Protein AF-A0A1G4AFN6-F1 (afdb_monomer)

Radius of gyration: 16.67 Å; Cα contacts (8 Å, |Δi|>4): 277; chains: 1; bounding box: 40×35×46 Å

Secondary structure (DSSP, 8-state):
-HHHHHHHHHHHSSPPPTT-S-GGGGEEEEEE-GGGHHHHHHIIIIIIHHHHHHTT--EEEEE-TTHHHHH--HHHHHHHHHHHHH-HHHHHHHHHHHHHHHHHHHHHHHHHTSTTSEEEEE-GGGGTTT--HHHHHHHTTT-SSEEEEEEEEEEETTEEEETTEE--S---SEEEE--

Solvent-accessible surface area (backbone atoms only — not comparable to full-atom values): 9771 Å² total; per-residue (Å²): 77,70,69,29,54,53,53,48,49,70,64,59,71,56,68,55,52,98,88,62,80,62,70,36,73,40,26,33,36,42,34,28,53,54,92,41,50,64,64,48,52,51,44,43,63,75,49,49,47,57,57,39,54,78,68,67,46,60,65,44,80,43,74,32,74,58,40,67,72,74,72,55,48,72,69,57,52,53,56,41,53,58,35,41,79,76,36,57,70,56,24,54,52,51,51,20,54,52,52,38,51,50,52,43,53,50,50,56,54,58,27,68,79,30,68,29,21,31,36,40,35,35,54,53,70,61,44,62,89,51,52,53,63,51,60,44,56,64,74,47,60,84,51,60,26,32,40,34,37,51,34,41,19,50,77,59,94,78,28,39,19,48,74,84,39,80,40,55,68,79,70,61,39,49,77,37,57,46,110

Nearest PDB structures (foldseek):
  4tld-assembly1_F  TM=4.441E-01  e=4.519E-02  Synechococcus elongatus PCC 7942 = FACHB-805
  7jk6-assembly1_C  TM=4.040E-01  e=9.307E-01  Drosophila melanogaster
  5mqt-assembly2_C  TM=4.354E-01  e=1.575E+00  Homo sapiens
  1m7g-assembly2_D  TM=3.310E-01  e=1.381E+00  Penicillium chrysogenum

Mean predicted aligned error: 5.28 Å

Foldseek 3Di:
DVQLLVVVCVLQLFFADLPDDDLLSLEAEEEEALVCQVVVVCCVPVPNVVVCVVSVAFEAEDECQCVCVVQQDPVNVVVLVVVCVVPVVVSLLSQLVSSLVSVLVVVLVRLVVGARGEYEYGPVVNCPPSYQVQVSQVSCSNRRHRYYYYANFDADPQFTAGVNHGSDRDRSYHYGYDD

Sequence (179 aa):
METMFRALHGLIKDPLRPNGGVKTDNSILLIYPPDKELDFREYLLDTFVPAIEAQRIAFRLLDLTGFLFAEMNDATVASLQEDEFDDFRWMQQGLSKRAEAALHARLEEVAREVPGGNVIVYATVALFPLVRYGEVLRGLRDVEARIILAFPGEERGGKLHFMNQPDGGNYLAVKLFSR

pLDDT: mean 87.88, std 10.47, range [46.84, 98.19]

Structure (mmCIF, N/CA/C/O backbone):
data_AF-A0A1G4AFN6-F1
#
_entry.id   AF-A0A1G4AFN6-F1
#
loop_
_atom_site.group_PDB
_atom_site.id
_atom_site.type_symbol
_atom_site.label_atom_id
_atom_site.label_alt_id
_atom_site.label_comp_id
_atom_site.label_asym_id
_atom_site.label_entity_id
_atom_site.label_seq_id
_atom_site.pdbx_PDB_ins_code
_atom_site.Cartn_x
_atom_site.Cartn_y
_atom_site.Cartn_z
_atom_site.occupancy
_atom_site.B_iso_or_equiv
_atom_site.auth_seq_id
_atom_site.auth_comp_id
_atom_site.auth_asym_id
_atom_site.auth_atom_id
_atom_site.pdbx_PDB_model_num
ATOM 1 N N . MET A 1 1 ? -0.189 -9.465 15.064 1.00 85.62 1 MET A N 1
ATOM 2 C CA . MET A 1 1 ? -1.237 -9.143 14.060 1.00 85.62 1 MET A CA 1
ATOM 3 C C . MET A 1 1 ? -2.461 -8.439 14.646 1.00 85.62 1 MET A C 1
ATOM 5 O O . MET A 1 1 ? -2.669 -7.274 14.328 1.00 85.62 1 MET A O 1
ATOM 9 N N . GLU A 1 2 ? -3.230 -9.062 15.545 1.00 87.19 2 GLU A N 1
ATOM 10 C CA . GLU A 1 2 ? -4.454 -8.468 16.128 1.00 87.19 2 GLU A CA 1
ATOM 11 C C . GLU A 1 2 ? -4.241 -7.067 16.744 1.00 87.19 2 GLU A C 1
ATOM 13 O O . GLU A 1 2 ? -5.014 -6.142 16.498 1.00 87.19 2 GLU A O 1
ATOM 18 N N . THR A 1 3 ? -3.151 -6.869 17.491 1.00 90.75 3 THR A N 1
ATOM 19 C CA . THR A 1 3 ? -2.811 -5.582 18.127 1.00 90.75 3 THR A CA 1
ATOM 20 C C . THR A 1 3 ? -2.658 -4.440 17.118 1.00 90.75 3 THR A C 1
ATOM 22 O O . THR A 1 3 ? -3.080 -3.317 17.387 1.00 90.75 3 THR A O 1
ATOM 25 N N . MET A 1 4 ? -2.079 -4.727 15.948 1.00 93.94 4 MET A N 1
ATOM 26 C CA . MET A 1 4 ? -1.876 -3.752 14.874 1.00 93.94 4 MET A CA 1
ATOM 27 C C . MET A 1 4 ? -3.217 -3.317 14.280 1.00 93.94 4 MET A C 1
ATOM 29 O O . MET A 1 4 ? -3.482 -2.123 14.174 1.00 93.94 4 MET A O 1
ATOM 33 N N . PHE A 1 5 ? -4.095 -4.274 13.970 1.00 94.31 5 PHE A N 1
ATOM 34 C CA . PHE A 1 5 ? -5.431 -3.983 13.450 1.00 94.31 5 PHE A CA 1
ATOM 35 C C . PHE A 1 5 ? -6.337 -3.307 14.481 1.00 94.31 5 PHE A C 1
ATOM 37 O O . PHE A 1 5 ? -7.135 -2.446 14.122 1.00 94.31 5 PHE A O 1
ATOM 44 N N . ARG A 1 6 ? -6.175 -3.614 15.772 1.00 94.25 6 ARG A N 1
ATOM 45 C CA . ARG A 1 6 ? -6.862 -2.893 16.851 1.00 94.25 6 ARG A CA 1
ATOM 46 C C . ARG A 1 6 ? -6.421 -1.429 16.924 1.00 94.25 6 ARG A C 1
ATOM 48 O O . ARG A 1 6 ? -7.260 -0.547 17.085 1.00 94.25 6 ARG A O 1
ATOM 55 N N . ALA A 1 7 ? -5.121 -1.163 16.782 1.00 93.50 7 ALA A N 1
ATOM 56 C CA . ALA A 1 7 ? -4.604 0.203 16.716 1.00 93.50 7 ALA A CA 1
ATOM 57 C C . ALA A 1 7 ? -5.110 0.933 15.462 1.00 93.50 7 ALA A C 1
ATOM 59 O O . ALA A 1 7 ? -5.565 2.071 15.563 1.00 93.50 7 ALA A O 1
ATOM 60 N N . LEU A 1 8 ? -5.101 0.257 14.308 1.00 94.56 8 LEU A N 1
ATOM 61 C CA . LEU A 1 8 ? -5.634 0.794 13.059 1.00 94.56 8 LEU A CA 1
ATOM 62 C C . LEU A 1 8 ? -7.112 1.166 13.197 1.00 94.56 8 LEU A C 1
ATOM 64 O O . LEU A 1 8 ? -7.482 2.287 12.868 1.00 94.56 8 LEU A O 1
ATOM 68 N N . HIS A 1 9 ? -7.934 0.263 13.740 1.00 94.19 9 HIS A N 1
ATOM 69 C CA . HIS A 1 9 ? -9.355 0.501 14.003 1.00 94.19 9 HIS A CA 1
ATOM 70 C C . HIS A 1 9 ? -9.579 1.796 14.792 1.00 94.19 9 HIS A C 1
ATOM 72 O O . HIS A 1 9 ? -10.371 2.648 14.389 1.00 94.19 9 HIS A O 1
ATOM 78 N N . GLY A 1 10 ? -8.802 1.990 15.862 1.00 91.38 10 GLY A N 1
ATOM 79 C CA . GLY A 1 10 ? -8.862 3.193 16.689 1.00 91.38 10 GLY A CA 1
ATOM 80 C C . GLY A 1 10 ? -8.543 4.493 15.942 1.00 91.38 10 GLY A C 1
ATOM 81 O O . GLY A 1 10 ? -9.090 5.531 16.311 1.00 91.38 10 GLY A O 1
ATOM 82 N N . LEU A 1 11 ? -7.699 4.440 14.904 1.00 90.19 11 LEU A N 1
ATOM 83 C CA . LEU A 1 11 ? -7.318 5.595 14.080 1.00 90.19 11 LEU A CA 1
ATOM 84 C C . LEU A 1 11 ? -8.330 5.904 12.971 1.00 90.19 11 LEU A C 1
ATOM 86 O O . LEU A 1 11 ? -8.491 7.067 12.604 1.00 90.19 11 LEU A O 1
ATOM 90 N N . ILE A 1 12 ? -8.993 4.881 12.425 1.00 91.88 12 ILE A N 1
ATOM 91 C CA . ILE A 1 12 ? -9.851 5.029 11.238 1.00 91.88 12 ILE A CA 1
ATOM 92 C C . ILE A 1 12 ? -11.336 5.185 11.560 1.00 91.88 12 ILE A C 1
ATOM 94 O O . ILE A 1 12 ? -12.115 5.500 10.662 1.00 91.88 12 ILE A O 1
ATOM 98 N N . LYS A 1 13 ? -11.730 4.964 12.821 1.00 88.19 13 LYS A N 1
ATOM 99 C CA . LYS A 1 13 ? -13.114 5.136 13.287 1.00 88.19 13 LYS A CA 1
ATOM 100 C C . LYS A 1 13 ? -13.641 6.555 13.047 1.00 88.19 13 LYS A C 1
ATOM 102 O O . LYS A 1 13 ? -14.827 6.730 12.793 1.00 88.19 13 LYS A O 1
ATOM 107 N N . ASP A 1 14 ? -12.752 7.545 13.131 1.00 84.31 14 ASP A N 1
ATOM 108 C CA . ASP A 1 14 ? -13.076 8.948 12.933 1.00 84.31 14 ASP A CA 1
ATOM 109 C C . ASP A 1 14 ? -12.657 9.369 11.512 1.00 84.31 14 ASP A C 1
ATOM 111 O O . ASP A 1 14 ? -11.524 9.082 11.083 1.00 84.31 14 ASP A O 1
ATOM 115 N N . PRO A 1 15 ? -13.543 10.056 10.767 1.00 80.69 15 PRO A N 1
ATOM 116 C CA . PRO A 1 15 ? -13.234 10.518 9.423 1.00 80.69 15 PRO A CA 1
ATOM 117 C C . PRO A 1 15 ? -12.088 11.530 9.442 1.00 80.69 15 PRO A C 1
ATOM 119 O O . PRO A 1 15 ? -11.886 12.274 10.411 1.00 80.69 15 PRO A O 1
ATOM 122 N N . LEU A 1 16 ? -11.336 11.563 8.346 1.00 80.75 16 LEU A N 1
ATOM 123 C CA . LEU A 1 16 ? -10.267 12.527 8.154 1.00 80.75 16 LEU A CA 1
ATOM 124 C C . LEU A 1 16 ? -10.861 13.942 8.120 1.00 80.75 16 LEU A C 1
ATOM 126 O O . LEU A 1 16 ? -11.823 14.210 7.402 1.00 80.75 16 LEU A O 1
ATOM 130 N N . ARG A 1 17 ? -10.308 14.860 8.919 1.00 69.81 17 ARG A N 1
ATOM 131 C CA . ARG A 1 17 ? -10.775 16.251 8.951 1.00 69.81 17 ARG A CA 1
ATOM 132 C C . ARG A 1 17 ? -10.122 17.019 7.795 1.00 69.81 17 ARG A C 1
ATOM 134 O O . ARG A 1 17 ? -8.898 17.112 7.803 1.00 69.81 17 ARG A O 1
ATOM 141 N N . PRO A 1 18 ? -10.886 17.658 6.885 1.00 58.72 18 PRO A N 1
ATOM 142 C CA . PRO A 1 18 ? -10.337 18.313 5.688 1.00 58.72 18 PRO A CA 1
ATOM 143 C C . PRO A 1 18 ? -9.305 19.422 5.963 1.00 58.72 18 PRO A C 1
ATOM 145 O O . PRO A 1 18 ? -8.565 19.802 5.071 1.00 58.72 18 PRO A O 1
ATOM 148 N N . ASN A 1 19 ? -9.236 19.942 7.196 1.00 57.06 19 ASN A N 1
ATOM 149 C CA . ASN A 1 19 ? -8.327 21.021 7.607 1.00 57.06 19 ASN A CA 1
ATOM 150 C C . ASN A 1 19 ? -7.717 20.798 9.007 1.00 57.06 19 ASN A C 1
ATOM 152 O O . ASN A 1 19 ? -7.327 21.754 9.677 1.00 57.06 19 ASN A O 1
ATOM 156 N N . GLY A 1 20 ? -7.707 19.558 9.508 1.00 46.84 20 GLY A N 1
ATOM 157 C CA . GLY A 1 20 ? -7.263 19.258 10.871 1.00 46.84 20 GLY A CA 1
ATOM 158 C C . GLY A 1 20 ? -6.160 18.209 10.904 1.00 46.84 20 GLY A C 1
ATOM 159 O O . GLY A 1 20 ? -6.437 17.053 10.615 1.00 46.84 20 GLY A O 1
ATOM 160 N N . GLY A 1 21 ? -4.954 18.601 11.324 1.00 53.28 21 GLY A N 1
ATOM 161 C CA . GLY A 1 21 ? -3.833 17.687 11.584 1.00 53.28 21 GLY A CA 1
ATOM 162 C C . GLY A 1 21 ? -2.523 18.104 10.913 1.00 53.28 21 GLY A C 1
ATOM 163 O O . GLY A 1 21 ? -2.482 19.038 10.110 1.00 53.28 21 GLY A O 1
ATOM 164 N N . VAL A 1 22 ? -1.436 17.412 11.255 1.00 53.47 22 VAL A N 1
ATOM 165 C CA . VAL A 1 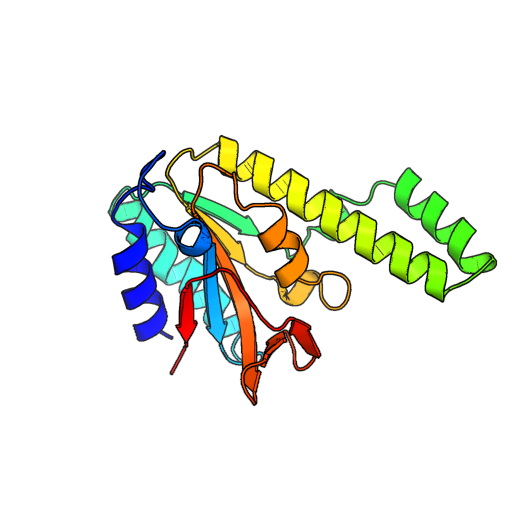22 ? -0.172 17.503 10.509 1.00 53.47 22 VAL A CA 1
ATOM 166 C C . VAL A 1 22 ? -0.330 16.604 9.278 1.00 53.47 22 VAL A C 1
ATOM 168 O O . VAL A 1 22 ? -0.835 15.497 9.403 1.00 53.47 22 VAL A O 1
ATOM 171 N N . LYS A 1 23 ? 0.104 17.028 8.078 1.00 54.59 23 LYS A N 1
ATOM 172 C CA . LYS A 1 23 ? -0.063 16.253 6.818 1.00 54.59 23 LYS A CA 1
ATOM 173 C C . LYS A 1 23 ? 0.461 14.797 6.871 1.00 54.59 23 LYS A C 1
ATOM 175 O O . LYS A 1 23 ? 0.127 13.997 6.007 1.00 54.59 23 LYS A O 1
ATOM 180 N N . THR A 1 24 ? 1.272 14.449 7.872 1.00 54.59 24 THR A N 1
ATOM 181 C CA . THR A 1 24 ? 1.723 13.084 8.204 1.00 54.59 24 THR A CA 1
ATOM 182 C C . THR A 1 24 ? 0.605 12.135 8.643 1.00 54.59 24 THR A C 1
ATOM 184 O O . THR A 1 24 ? 0.789 10.922 8.600 1.00 54.59 24 THR A O 1
ATOM 187 N N . ASP A 1 25 ? -0.542 12.663 9.067 1.00 59.72 25 ASP A N 1
ATOM 188 C CA . ASP A 1 25 ? -1.634 11.880 9.660 1.00 59.72 25 ASP A CA 1
ATOM 189 C C . ASP A 1 25 ? -2.538 11.230 8.590 1.00 59.72 25 ASP A C 1
ATOM 191 O O . ASP A 1 25 ? -3.376 10.375 8.896 1.00 59.72 25 ASP A O 1
ATOM 195 N N . ASN A 1 26 ? -2.340 11.603 7.320 1.00 79.25 26 ASN A N 1
ATOM 196 C CA . ASN A 1 26 ? -3.114 11.111 6.179 1.00 79.25 26 ASN A CA 1
ATOM 197 C C . ASN A 1 26 ? -2.587 9.773 5.644 1.00 79.25 26 ASN A C 1
ATOM 199 O O . ASN A 1 26 ? -3.210 9.179 4.771 1.00 79.25 26 ASN A O 1
ATOM 203 N N . SER A 1 27 ? -1.445 9.284 6.131 1.00 87.38 27 SER A N 1
ATOM 204 C CA . SER A 1 27 ? -0.877 7.999 5.718 1.00 87.38 27 SER A CA 1
ATOM 205 C C . SER A 1 27 ? -0.578 7.112 6.923 1.00 87.38 27 SER A C 1
ATOM 207 O O . SER A 1 27 ? -0.058 7.567 7.942 1.00 87.38 27 SER A O 1
ATOM 209 N N . ILE A 1 28 ? -0.882 5.823 6.808 1.00 90.88 28 ILE A N 1
ATOM 210 C CA . ILE A 1 28 ? -0.581 4.798 7.809 1.00 90.88 28 ILE A CA 1
ATOM 211 C C . ILE A 1 28 ? 0.183 3.670 7.120 1.00 90.88 28 ILE A C 1
ATOM 213 O O . ILE A 1 28 ? -0.272 3.144 6.109 1.00 90.88 28 ILE A O 1
ATOM 217 N N . LEU A 1 29 ? 1.321 3.273 7.686 1.00 92.38 29 LEU A N 1
ATOM 218 C CA . LEU A 1 29 ? 2.045 2.068 7.287 1.00 92.38 29 LEU A CA 1
ATOM 219 C C . LEU A 1 29 ? 1.767 0.943 8.279 1.00 92.38 29 LEU A C 1
ATOM 221 O O . LEU A 1 29 ? 2.041 1.077 9.474 1.00 92.38 29 LEU A O 1
ATOM 225 N N . LEU A 1 30 ? 1.276 -0.179 7.767 1.00 94.62 30 LEU A N 1
ATOM 226 C CA . LEU A 1 30 ? 1.101 -1.419 8.514 1.00 94.62 30 LEU A CA 1
ATOM 227 C C . LEU A 1 30 ? 2.334 -2.288 8.296 1.00 94.62 30 LEU A C 1
ATOM 229 O O . LEU A 1 30 ? 2.440 -2.966 7.281 1.00 94.62 30 LEU A O 1
ATOM 233 N N . ILE A 1 31 ? 3.280 -2.227 9.226 1.00 94.12 31 ILE A N 1
ATOM 234 C CA . ILE A 1 31 ? 4.571 -2.902 9.124 1.00 94.12 31 ILE A CA 1
ATOM 235 C C . ILE A 1 31 ? 4.477 -4.282 9.772 1.00 94.12 31 ILE A C 1
ATOM 237 O O . ILE A 1 31 ? 4.165 -4.415 10.962 1.00 94.12 31 ILE A O 1
ATOM 241 N N . TYR A 1 32 ? 4.789 -5.313 9.000 1.00 95.25 32 TYR A N 1
ATOM 242 C CA . TYR A 1 32 ? 4.802 -6.701 9.457 1.00 95.25 32 TYR A CA 1
ATOM 243 C C . TYR A 1 32 ? 5.897 -7.500 8.738 1.00 95.25 32 TYR A C 1
ATOM 245 O O . TYR A 1 32 ? 6.275 -7.136 7.630 1.00 95.25 32 TYR A O 1
ATOM 253 N N . PRO A 1 33 ? 6.413 -8.590 9.331 1.00 94.44 33 PRO A N 1
ATOM 254 C CA . PRO A 1 33 ? 7.434 -9.417 8.689 1.00 94.44 33 PRO A CA 1
ATOM 255 C C . PRO A 1 33 ? 6.998 -9.947 7.306 1.00 94.44 33 PRO A C 1
ATOM 257 O O . PRO A 1 33 ? 5.852 -10.375 7.171 1.00 94.44 33 PRO A O 1
ATOM 260 N N . PRO A 1 34 ? 7.870 -9.964 6.275 1.00 94.12 34 PRO A N 1
ATOM 261 C CA . PRO A 1 34 ? 7.506 -10.439 4.933 1.00 94.12 34 PRO A CA 1
ATOM 262 C C . PRO A 1 34 ? 6.929 -11.860 4.867 1.00 94.12 34 PRO A C 1
ATOM 264 O O . PRO A 1 34 ? 6.054 -12.137 4.051 1.00 94.12 34 PRO A O 1
ATOM 267 N N . ASP A 1 35 ? 7.380 -12.763 5.740 1.00 94.06 35 ASP A N 1
ATOM 268 C CA . ASP A 1 35 ? 6.871 -14.136 5.857 1.00 94.06 35 ASP A CA 1
ATOM 269 C C . ASP A 1 35 ? 5.422 -14.206 6.373 1.00 94.06 35 ASP A C 1
ATOM 271 O O . ASP A 1 35 ? 4.790 -15.257 6.297 1.00 94.06 35 ASP A O 1
ATOM 275 N N . LYS A 1 36 ? 4.878 -13.082 6.854 1.00 95.38 36 LYS A N 1
ATOM 276 C CA . LYS A 1 36 ? 3.498 -12.928 7.326 1.00 95.38 36 LYS A CA 1
ATOM 277 C C . LYS A 1 36 ? 2.549 -12.309 6.305 1.00 95.38 36 LYS A C 1
ATOM 279 O O . LYS A 1 36 ? 1.415 -12.021 6.663 1.00 95.38 36 LYS A O 1
ATOM 284 N N . GLU A 1 37 ? 2.961 -12.131 5.049 1.00 95.38 37 GLU A N 1
ATOM 285 C CA . GLU A 1 37 ? 2.107 -11.552 3.997 1.00 95.38 37 GLU A CA 1
ATOM 286 C C . GLU A 1 37 ? 0.771 -12.285 3.826 1.00 95.38 37 GLU A C 1
ATOM 288 O O . GLU A 1 37 ? -0.274 -11.640 3.755 1.00 95.38 37 GLU A O 1
ATOM 293 N N . LEU A 1 38 ? 0.781 -13.620 3.789 1.00 95.31 38 LEU A N 1
ATOM 294 C CA . LEU A 1 38 ? -0.451 -14.401 3.630 1.00 95.31 38 LEU A CA 1
ATOM 295 C C . LEU A 1 38 ? -1.357 -14.261 4.859 1.00 95.31 38 LEU A C 1
ATOM 297 O O . LEU A 1 38 ? -2.495 -13.820 4.711 1.00 95.31 38 LEU A O 1
ATOM 301 N N . ASP A 1 39 ? -0.816 -14.499 6.060 1.00 96.31 39 ASP A N 1
ATOM 302 C CA . ASP A 1 39 ? -1.519 -14.295 7.337 1.00 96.31 39 ASP A CA 1
ATOM 303 C C . ASP A 1 39 ? -2.111 -12.870 7.439 1.00 96.31 39 ASP A C 1
ATOM 305 O O . ASP A 1 39 ? -3.204 -12.664 7.970 1.00 96.31 39 ASP A O 1
ATOM 309 N N . PHE A 1 40 ? -1.389 -11.861 6.934 1.00 96.94 40 PHE A N 1
ATOM 310 C CA . PHE A 1 40 ? -1.843 -10.474 6.897 1.00 96.94 40 PHE A CA 1
ATOM 311 C C . PHE A 1 40 ? -3.038 -10.274 5.979 1.00 96.94 40 PHE A C 1
ATOM 313 O O . PHE A 1 40 ? -4.016 -9.648 6.396 1.00 96.94 40 PHE A O 1
ATOM 320 N N . ARG A 1 41 ? -2.972 -10.792 4.751 1.00 96.94 41 ARG A N 1
ATOM 321 C CA . ARG A 1 41 ? -4.056 -10.664 3.774 1.00 96.94 41 ARG A CA 1
ATOM 322 C C . ARG A 1 41 ? -5.315 -11.379 4.243 1.00 96.94 41 ARG A C 1
ATOM 324 O O . ARG A 1 41 ? -6.386 -10.783 4.180 1.00 96.94 41 ARG A O 1
ATOM 331 N N . GLU A 1 42 ? -5.176 -12.599 4.753 1.00 97.38 42 GLU A N 1
ATOM 332 C CA . GLU A 1 42 ? -6.288 -13.371 5.316 1.00 97.38 42 GLU A CA 1
ATOM 333 C C . GLU A 1 42 ? -6.946 -12.603 6.464 1.00 97.38 42 GLU A C 1
ATOM 335 O O . GLU A 1 42 ? -8.142 -12.327 6.429 1.00 97.38 42 GLU A O 1
ATOM 340 N N . TYR A 1 43 ? -6.165 -12.130 7.440 1.00 97.44 43 TYR A N 1
ATOM 341 C CA . TYR A 1 43 ? -6.729 -11.369 8.555 1.00 97.44 43 TYR A CA 1
ATOM 342 C C . TYR A 1 43 ? -7.390 -10.056 8.098 1.00 97.44 43 TYR A C 1
ATOM 344 O O . TYR A 1 43 ? -8.461 -9.689 8.595 1.00 97.44 43 TYR A O 1
ATOM 352 N N . LEU A 1 44 ? -6.763 -9.328 7.166 1.00 97.81 44 LEU A N 1
ATOM 353 C CA . LEU A 1 44 ? -7.317 -8.090 6.619 1.00 97.81 44 LEU A CA 1
ATOM 354 C C . LEU A 1 44 ? -8.697 -8.339 5.998 1.00 97.81 44 LEU A C 1
ATOM 356 O O . LEU A 1 44 ? -9.644 -7.629 6.334 1.00 97.81 44 LEU A O 1
ATOM 360 N N . LEU A 1 45 ? -8.798 -9.324 5.106 1.00 98.19 45 LEU A N 1
ATOM 361 C CA . LEU A 1 45 ? -9.992 -9.564 4.296 1.00 98.19 45 LEU A CA 1
ATOM 362 C C . LEU A 1 45 ? -11.082 -10.313 5.065 1.00 98.19 45 LEU A C 1
ATOM 364 O O . LEU A 1 45 ? -12.246 -9.932 4.978 1.00 98.19 45 LEU A O 1
ATOM 368 N N . ASP A 1 46 ? -10.715 -11.314 5.862 1.00 97.88 46 ASP A N 1
ATOM 369 C CA . ASP A 1 46 ? -11.688 -12.209 6.496 1.00 97.88 46 ASP A CA 1
ATOM 370 C C . ASP A 1 46 ? -12.138 -11.709 7.871 1.00 97.88 46 ASP A C 1
ATOM 372 O O . ASP A 1 46 ? -13.203 -12.086 8.359 1.00 97.88 46 ASP A O 1
ATOM 376 N N . THR A 1 47 ? -11.335 -10.858 8.523 1.00 97.19 47 THR A N 1
ATOM 377 C CA . THR A 1 47 ? -11.619 -10.373 9.884 1.00 97.19 47 THR A CA 1
ATOM 378 C C . THR A 1 47 ? -11.780 -8.859 9.946 1.00 97.19 47 THR A C 1
ATOM 380 O O . THR A 1 47 ? -12.790 -8.362 10.449 1.00 97.19 47 THR A O 1
ATOM 383 N N . PHE A 1 48 ? -10.793 -8.096 9.470 1.00 97.44 48 PHE A N 1
ATOM 384 C CA . PHE A 1 48 ? -10.783 -6.647 9.678 1.00 97.44 48 PHE A CA 1
ATOM 385 C C . PHE A 1 48 ? -11.808 -5.910 8.810 1.00 97.44 48 PHE A C 1
ATOM 387 O O . PHE A 1 48 ? -12.560 -5.089 9.337 1.00 97.44 48 PHE A O 1
ATOM 394 N N . VAL A 1 49 ? -11.860 -6.212 7.510 1.00 97.88 49 VAL A N 1
ATOM 395 C CA . VAL A 1 49 ? -12.798 -5.592 6.561 1.00 97.88 49 VAL A CA 1
ATOM 396 C C . VAL A 1 49 ? -14.261 -5.795 6.992 1.00 97.88 49 VAL A C 1
ATOM 398 O O . VAL A 1 49 ? -14.947 -4.787 7.184 1.00 97.88 49 VAL A O 1
ATOM 401 N N . PRO A 1 50 ? -14.732 -7.023 7.294 1.00 98.06 50 PRO A N 1
ATOM 402 C CA . PRO A 1 50 ? -16.093 -7.232 7.790 1.00 98.06 50 PRO A CA 1
ATOM 403 C C . PRO A 1 50 ? -16.400 -6.443 9.072 1.00 98.06 50 PRO A C 1
ATOM 405 O O . PRO A 1 50 ? -17.505 -5.926 9.253 1.00 98.06 50 PRO A O 1
ATOM 408 N N . ALA A 1 51 ? -15.416 -6.302 9.969 1.00 96.44 51 ALA A N 1
ATOM 409 C CA . ALA A 1 51 ? -15.592 -5.573 11.222 1.00 96.44 51 ALA A CA 1
ATOM 410 C C . ALA A 1 51 ? -15.775 -4.058 11.019 1.00 96.44 51 ALA A C 1
ATOM 412 O O . ALA A 1 51 ? -16.563 -3.439 11.745 1.00 96.44 51 ALA A O 1
ATOM 413 N N . ILE A 1 52 ? -15.065 -3.450 10.062 1.00 96.44 52 ILE A N 1
ATOM 414 C CA . ILE A 1 52 ? -15.192 -2.014 9.757 1.00 96.44 52 ILE A CA 1
ATOM 415 C C . ILE A 1 52 ? -16.428 -1.720 8.896 1.00 96.44 52 ILE A C 1
ATOM 417 O O . ILE A 1 52 ? -17.068 -0.683 9.093 1.00 96.44 52 ILE A O 1
ATOM 421 N N . GLU A 1 53 ? -16.829 -2.659 8.032 1.00 96.50 53 GLU A N 1
ATOM 422 C CA . GLU A 1 53 ? -18.093 -2.610 7.284 1.00 96.50 53 GLU A CA 1
ATOM 423 C C . GLU A 1 53 ? -19.303 -2.609 8.220 1.00 96.50 53 GLU A C 1
ATOM 425 O O . GLU A 1 53 ? -20.177 -1.746 8.103 1.00 96.50 53 GLU A O 1
ATOM 430 N N . ALA A 1 54 ? -19.329 -3.513 9.206 1.00 96.75 54 ALA A N 1
ATOM 431 C CA . ALA A 1 54 ? -20.406 -3.592 10.194 1.00 96.75 54 ALA A CA 1
ATOM 432 C C . ALA A 1 54 ? -20.577 -2.287 10.995 1.00 96.75 54 ALA A C 1
ATOM 434 O O . ALA A 1 54 ? -21.681 -1.950 11.427 1.00 96.75 54 ALA A O 1
ATOM 435 N N . GLN A 1 55 ? -19.492 -1.529 11.161 1.00 95.00 55 GLN A N 1
ATOM 436 C CA . GLN A 1 55 ? -19.470 -0.237 11.853 1.00 95.00 55 GLN A CA 1
ATOM 437 C C . GLN A 1 55 ? -19.707 0.957 10.923 1.00 95.00 55 GLN A C 1
ATOM 439 O O . GLN A 1 55 ? -19.724 2.095 11.391 1.00 95.00 55 GLN A O 1
ATOM 444 N N . ARG A 1 56 ? -19.923 0.712 9.623 1.00 95.06 56 ARG A N 1
ATOM 445 C CA . ARG A 1 56 ? -20.143 1.736 8.589 1.00 95.06 56 ARG A CA 1
ATOM 446 C C . ARG A 1 56 ? -18.997 2.747 8.483 1.00 95.06 56 ARG A C 1
ATOM 448 O O . ARG A 1 56 ? -19.225 3.911 8.156 1.00 95.06 56 ARG A O 1
ATOM 455 N N . ILE A 1 57 ? -17.768 2.311 8.751 1.00 94.94 57 ILE A N 1
ATOM 456 C CA . ILE A 1 57 ? -16.575 3.126 8.506 1.00 94.94 57 ILE A CA 1
ATOM 457 C C . ILE A 1 57 ? -16.393 3.228 6.988 1.00 94.94 57 ILE A C 1
ATOM 459 O O . ILE A 1 57 ? -16.467 2.224 6.288 1.00 94.94 57 ILE A O 1
ATOM 463 N N . ALA A 1 58 ? -16.175 4.434 6.460 1.00 94.75 58 ALA A N 1
ATOM 464 C CA . ALA A 1 58 ? -16.006 4.640 5.023 1.00 94.75 58 ALA A CA 1
ATOM 465 C C . ALA A 1 58 ? -14.615 4.173 4.563 1.00 94.75 58 ALA A C 1
ATOM 467 O O . ALA A 1 58 ? -13.593 4.689 5.034 1.00 94.75 58 ALA A O 1
ATOM 468 N N . PHE A 1 59 ? -14.568 3.220 3.628 1.00 96.88 59 PHE A N 1
ATOM 469 C CA . PHE A 1 59 ? -13.313 2.760 3.040 1.00 96.88 59 PHE A CA 1
ATOM 470 C C . PHE A 1 59 ? -13.443 2.280 1.585 1.00 96.88 59 PHE A C 1
ATOM 472 O O . PHE A 1 59 ? -14.538 2.032 1.064 1.00 96.88 59 PHE A O 1
ATOM 479 N N . ARG A 1 60 ? -12.283 2.131 0.947 1.00 97.94 60 ARG A N 1
ATOM 480 C CA . ARG A 1 60 ? -12.058 1.395 -0.297 1.00 97.94 60 ARG A CA 1
ATOM 481 C C . ARG A 1 60 ? -10.856 0.475 -0.146 1.00 97.94 60 ARG A C 1
ATOM 483 O O . ARG A 1 60 ? -9.909 0.801 0.568 1.00 97.94 60 ARG A O 1
ATOM 490 N N . LEU A 1 61 ? -10.907 -0.663 -0.829 1.00 98.06 61 LEU A N 1
ATOM 491 C CA . LEU A 1 61 ? -9.780 -1.580 -0.963 1.00 98.06 61 LEU A CA 1
ATOM 492 C C . LEU A 1 61 ? -9.098 -1.355 -2.309 1.00 98.06 61 LEU A C 1
ATOM 494 O O . LEU A 1 61 ? -9.775 -1.204 -3.325 1.00 98.06 61 LEU A O 1
ATOM 498 N N . LEU A 1 62 ? -7.770 -1.395 -2.312 1.00 97.88 62 LEU A N 1
ATOM 499 C CA . LEU A 1 62 ? -6.961 -1.481 -3.520 1.00 97.88 62 LEU A CA 1
ATOM 500 C C . LEU A 1 62 ? -6.073 -2.727 -3.436 1.00 97.88 62 LEU A C 1
ATOM 502 O O . LEU A 1 62 ? -5.112 -2.762 -2.667 1.00 97.88 62 LEU A O 1
ATOM 506 N N . ASP A 1 63 ? -6.426 -3.744 -4.223 1.00 97.56 63 ASP A N 1
ATOM 507 C CA . ASP A 1 63 ? -5.621 -4.953 -4.417 1.00 97.56 63 ASP A CA 1
ATOM 508 C C . ASP A 1 63 ? -4.580 -4.713 -5.509 1.00 97.56 63 ASP A C 1
ATOM 510 O O . ASP A 1 63 ? -4.931 -4.368 -6.640 1.00 97.56 63 ASP A O 1
ATOM 514 N N . LEU A 1 64 ? -3.305 -4.922 -5.189 1.00 97.56 64 LEU A N 1
ATOM 515 C CA . LEU A 1 64 ? -2.217 -4.764 -6.149 1.00 97.56 64 LEU A CA 1
ATOM 516 C C . LEU A 1 64 ? -1.814 -6.062 -6.865 1.00 97.56 64 LEU A C 1
ATOM 518 O O . LEU A 1 64 ? -0.967 -6.013 -7.756 1.00 97.56 64 LEU A O 1
ATOM 522 N N . THR A 1 65 ? -2.437 -7.207 -6.553 1.00 95.38 65 THR A N 1
ATOM 523 C CA . THR A 1 65 ? -2.073 -8.529 -7.105 1.00 95.38 65 THR A CA 1
ATOM 524 C C . THR A 1 65 ? -2.032 -8.547 -8.642 1.00 95.38 65 THR A C 1
ATOM 526 O O . THR A 1 65 ? -1.124 -9.130 -9.228 1.00 95.38 65 THR A O 1
ATOM 529 N N . GLY A 1 66 ? -2.996 -7.896 -9.303 1.00 92.50 66 GLY A N 1
ATOM 530 C CA . GLY A 1 66 ? -3.094 -7.816 -10.768 1.00 92.50 66 GLY A CA 1
ATOM 531 C C . GLY A 1 66 ? -2.687 -6.467 -11.366 1.00 92.50 66 GLY A C 1
ATOM 532 O O . GLY A 1 66 ? -2.917 -6.239 -12.551 1.00 92.50 66 GLY A O 1
ATOM 533 N N . PHE A 1 67 ? -2.121 -5.561 -10.564 1.00 94.31 67 PHE A N 1
ATOM 534 C CA . PHE A 1 67 ? -2.006 -4.141 -10.907 1.00 94.31 67 PHE A CA 1
ATOM 535 C C . PHE A 1 67 ? -1.228 -3.882 -12.201 1.00 94.31 67 PHE A C 1
ATOM 537 O O . PHE A 1 67 ? -1.717 -3.185 -13.084 1.00 94.31 67 PHE A O 1
ATOM 544 N N . LEU A 1 68 ? -0.045 -4.485 -12.355 1.00 89.94 68 LEU A N 1
ATOM 545 C CA . LEU A 1 68 ? 0.778 -4.270 -13.550 1.00 89.94 68 LEU A CA 1
ATOM 546 C C . LEU A 1 68 ? 0.064 -4.718 -14.829 1.00 89.94 68 LEU A C 1
ATOM 548 O O . LEU A 1 68 ? 0.211 -4.070 -15.854 1.00 89.94 68 LEU A O 1
ATOM 552 N N . PHE A 1 69 ? -0.735 -5.785 -14.769 1.00 87.69 69 PHE A N 1
ATOM 553 C C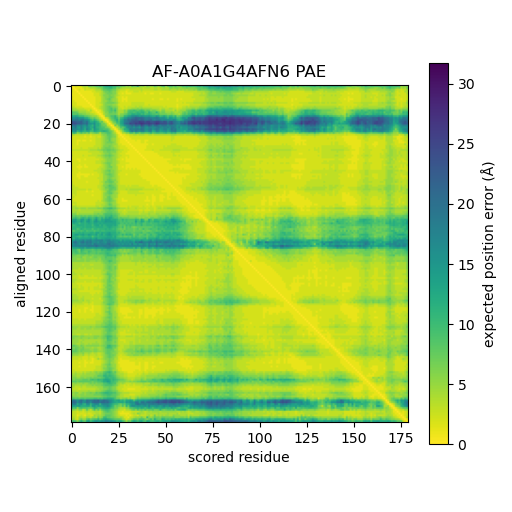A . PHE A 1 69 ? -1.482 -6.273 -15.930 1.00 87.69 69 PHE A CA 1
ATOM 554 C C . PHE A 1 69 ? -2.664 -5.373 -16.292 1.00 87.69 69 PHE A C 1
ATOM 556 O O . PHE A 1 69 ? -3.047 -5.316 -17.456 1.00 87.69 69 PHE A O 1
ATOM 563 N N . ALA A 1 70 ? -3.248 -4.687 -15.309 1.00 86.94 70 ALA A N 1
ATOM 564 C CA . ALA A 1 70 ? -4.338 -3.748 -15.544 1.00 86.94 70 ALA A CA 1
ATOM 565 C C . ALA A 1 70 ? -3.835 -2.417 -16.126 1.00 86.94 70 ALA A C 1
ATOM 567 O O . ALA A 1 70 ? -4.477 -1.852 -17.007 1.00 86.94 70 ALA A O 1
ATOM 568 N N . GLU A 1 71 ? -2.683 -1.934 -15.653 1.00 85.94 71 GLU A N 1
ATOM 569 C CA . GLU A 1 71 ? -2.195 -0.586 -15.970 1.00 85.94 71 GLU A CA 1
ATOM 570 C C . GLU A 1 71 ? -1.185 -0.540 -17.132 1.00 85.94 71 GLU A C 1
ATOM 572 O O . GLU A 1 71 ? -1.008 0.507 -17.758 1.00 85.94 71 GLU A O 1
ATOM 577 N N . MET A 1 72 ? -0.517 -1.652 -17.461 1.00 84.25 72 MET A N 1
ATOM 578 C CA . MET A 1 72 ? 0.453 -1.707 -18.564 1.00 84.25 72 MET A CA 1
ATOM 579 C C . MET A 1 72 ? -0.229 -2.156 -19.857 1.00 84.25 72 MET A C 1
ATOM 581 O O . MET A 1 72 ? -0.367 -3.346 -20.125 1.00 84.25 72 MET A O 1
ATOM 585 N N . ASN A 1 73 ? -0.645 -1.192 -20.679 1.00 83.69 73 ASN A N 1
ATOM 586 C CA . ASN A 1 73 ? -1.193 -1.476 -22.008 1.00 83.69 73 ASN A CA 1
ATOM 587 C C . ASN A 1 73 ? -0.107 -1.899 -23.021 1.00 83.69 73 ASN A C 1
ATOM 589 O O . ASN A 1 73 ? 1.083 -1.636 -22.828 1.00 83.69 73 ASN A O 1
ATOM 593 N N . ASP A 1 74 ? -0.531 -2.491 -24.142 1.00 85.75 74 ASP A N 1
ATOM 594 C CA . ASP A 1 74 ? 0.363 -2.998 -25.197 1.00 85.75 74 ASP A CA 1
ATOM 595 C C . ASP A 1 74 ? 1.340 -1.935 -25.721 1.00 85.75 74 ASP A C 1
ATOM 597 O O . ASP A 1 74 ? 2.507 -2.226 -25.974 1.00 85.75 74 ASP A O 1
ATOM 601 N N . ALA A 1 75 ? 0.892 -0.681 -25.838 1.00 84.88 75 ALA A N 1
ATOM 602 C CA . ALA A 1 75 ? 1.740 0.424 -26.283 1.00 84.88 75 ALA A CA 1
ATOM 603 C C . ALA A 1 75 ? 2.874 0.725 -25.287 1.00 84.88 75 ALA A C 1
ATOM 605 O O . ALA A 1 75 ? 4.003 1.014 -25.686 1.00 84.88 75 ALA A O 1
ATOM 606 N N . THR A 1 76 ? 2.591 0.627 -23.987 1.00 82.94 76 THR A N 1
ATOM 607 C CA . THR A 1 76 ? 3.591 0.803 -22.927 1.00 82.94 76 THR A CA 1
ATOM 608 C C . THR A 1 76 ? 4.611 -0.326 -22.948 1.00 82.94 76 THR A C 1
ATOM 610 O O . THR A 1 76 ? 5.809 -0.067 -22.837 1.00 82.94 76 THR A O 1
ATOM 613 N N . VAL A 1 77 ? 4.147 -1.564 -23.138 1.00 84.12 77 VAL A N 1
ATOM 614 C CA . VAL A 1 77 ? 5.022 -2.736 -23.258 1.00 84.12 77 VAL A CA 1
ATOM 615 C C . VAL A 1 77 ? 5.928 -2.612 -24.484 1.00 84.12 77 VAL A C 1
ATOM 617 O O . VAL A 1 77 ? 7.134 -2.796 -24.354 1.00 84.12 77 VAL A O 1
ATOM 620 N N . ALA A 1 78 ? 5.383 -2.224 -25.640 1.00 85.06 78 ALA A N 1
ATOM 621 C CA . ALA A 1 78 ? 6.162 -2.032 -26.863 1.00 85.06 78 ALA A CA 1
ATOM 622 C C . ALA A 1 78 ? 7.257 -0.962 -26.693 1.00 85.06 78 ALA A C 1
ATOM 624 O O . ALA A 1 78 ? 8.411 -1.206 -27.030 1.00 85.06 78 ALA A O 1
ATOM 625 N N . SER A 1 79 ? 6.928 0.184 -26.084 1.00 83.62 79 SER A N 1
ATOM 626 C CA . SER A 1 79 ? 7.917 1.236 -25.798 1.00 83.62 79 SER A CA 1
ATOM 627 C C . SER A 1 79 ? 9.033 0.760 -24.860 1.00 83.62 79 SER A C 1
ATOM 629 O O . SER A 1 79 ? 10.182 1.144 -25.043 1.00 83.62 79 SER A O 1
ATOM 631 N N . LEU A 1 80 ? 8.718 -0.067 -23.858 1.00 81.62 80 LEU A N 1
ATOM 632 C CA . LEU A 1 80 ? 9.728 -0.625 -22.952 1.00 81.62 80 LEU A CA 1
ATOM 633 C C . LEU A 1 80 ? 10.634 -1.651 -23.645 1.00 81.62 80 LEU A C 1
ATOM 635 O O . LEU A 1 80 ? 11.807 -1.749 -23.299 1.00 81.62 80 LEU A O 1
ATOM 639 N N . GLN A 1 81 ? 10.101 -2.409 -24.605 1.00 82.69 81 GLN A N 1
ATOM 640 C CA . GLN A 1 81 ? 10.883 -3.368 -25.388 1.00 82.69 81 GLN A CA 1
ATOM 641 C C . GLN A 1 81 ? 11.901 -2.666 -26.285 1.00 82.69 81 GLN A C 1
ATOM 643 O O . GLN A 1 81 ? 13.026 -3.138 -26.393 1.00 82.69 81 GLN A O 1
ATOM 648 N N . GLU A 1 82 ? 11.537 -1.532 -26.890 1.00 81.25 82 GLU A N 1
ATOM 649 C CA . GLU A 1 82 ? 12.484 -0.704 -27.648 1.00 81.25 82 GLU A CA 1
ATOM 650 C C . GLU A 1 82 ? 13.649 -0.248 -26.753 1.00 81.25 82 GLU A C 1
ATOM 652 O O . GLU A 1 82 ? 14.808 -0.474 -27.099 1.00 81.25 82 GLU A O 1
ATOM 657 N N . ASP A 1 83 ? 13.342 0.265 -25.554 1.00 78.44 83 ASP A N 1
ATOM 658 C CA . ASP A 1 83 ? 14.349 0.680 -24.567 1.00 78.44 83 ASP A CA 1
ATOM 659 C C . ASP A 1 83 ? 15.268 -0.487 -24.120 1.00 78.44 83 ASP A C 1
ATOM 661 O O . ASP A 1 83 ? 16.435 -0.260 -23.797 1.00 78.44 83 ASP A O 1
ATOM 665 N N . GLU A 1 84 ? 14.773 -1.734 -24.067 1.00 74.31 84 GLU A N 1
ATOM 666 C CA . GLU A 1 84 ? 15.546 -2.913 -23.630 1.00 74.31 84 GLU A CA 1
ATOM 667 C C . GLU A 1 84 ? 16.701 -3.251 -24.579 1.00 74.31 84 GLU A C 1
ATOM 669 O O . GLU A 1 84 ? 17.788 -3.614 -24.117 1.00 74.31 84 GLU A O 1
ATOM 674 N N . PHE A 1 85 ? 16.474 -3.129 -25.890 1.00 67.31 85 PHE A N 1
ATOM 675 C CA . PHE A 1 85 ? 17.512 -3.372 -26.892 1.00 67.31 85 PHE A CA 1
ATOM 676 C C . PHE A 1 85 ? 18.640 -2.334 -26.817 1.00 67.31 85 PHE A C 1
ATOM 678 O O . PHE A 1 85 ? 19.784 -2.669 -27.134 1.00 67.31 85 PHE A O 1
ATOM 685 N N . ASP A 1 86 ? 18.328 -1.118 -26.362 1.00 75.19 86 ASP A N 1
ATOM 686 C CA . ASP A 1 86 ? 19.273 -0.006 -26.271 1.00 75.19 86 ASP A CA 1
ATOM 687 C C . ASP A 1 86 ? 20.016 0.033 -24.919 1.00 75.19 86 ASP A C 1
ATOM 689 O O . ASP A 1 86 ? 21.249 0.091 -24.890 1.00 75.19 86 ASP A O 1
ATOM 693 N N . ASP A 1 87 ? 19.297 -0.023 -23.788 1.00 85.06 87 ASP A N 1
ATOM 694 C CA . ASP A 1 87 ? 19.867 -0.094 -22.434 1.00 85.06 87 ASP A CA 1
ATOM 695 C C . ASP A 1 87 ? 18.874 -0.706 -21.425 1.00 85.06 87 ASP A C 1
ATOM 697 O O . ASP A 1 87 ? 17.926 -0.074 -20.948 1.00 85.06 87 ASP A O 1
ATOM 701 N N . PHE A 1 88 ? 19.168 -1.928 -20.981 1.00 84.00 88 PHE A N 1
ATOM 702 C CA . PHE A 1 88 ? 18.375 -2.643 -19.978 1.00 84.00 88 PHE A CA 1
ATOM 703 C C . PHE A 1 88 ? 18.148 -1.856 -18.670 1.00 84.00 88 PHE A C 1
ATOM 705 O O . PHE A 1 88 ? 17.074 -1.938 -18.069 1.00 84.00 88 PHE A O 1
ATOM 712 N N . ARG A 1 89 ? 19.129 -1.068 -18.204 1.00 85.88 89 ARG A N 1
ATOM 713 C CA . ARG A 1 89 ? 18.964 -0.253 -16.985 1.00 85.88 89 ARG A CA 1
ATOM 714 C C . ARG A 1 89 ? 17.993 0.893 -17.215 1.00 85.88 89 ARG A C 1
ATOM 716 O O . ARG A 1 89 ? 17.262 1.258 -16.290 1.00 85.88 89 ARG A O 1
ATOM 723 N N . TRP A 1 90 ? 17.998 1.462 -18.415 1.00 84.56 90 TRP A N 1
ATOM 724 C CA . TRP A 1 90 ? 17.067 2.514 -18.798 1.00 84.56 90 TRP A CA 1
ATOM 725 C C . TRP A 1 90 ? 15.635 1.984 -18.844 1.00 84.56 90 TRP A C 1
ATOM 727 O O . TRP A 1 90 ? 14.753 2.575 -18.218 1.00 84.56 90 TRP A O 1
ATOM 737 N N . MET A 1 91 ? 15.427 0.814 -19.457 1.00 88.44 91 MET A N 1
ATOM 738 C CA . MET A 1 91 ? 14.133 0.128 -19.464 1.00 88.44 91 MET A CA 1
ATOM 739 C C . MET A 1 91 ? 13.612 -0.119 -18.039 1.00 88.44 91 MET A C 1
ATOM 741 O O . MET A 1 91 ? 12.478 0.252 -17.726 1.00 88.44 91 MET A O 1
ATOM 745 N N . GLN A 1 92 ? 14.447 -0.639 -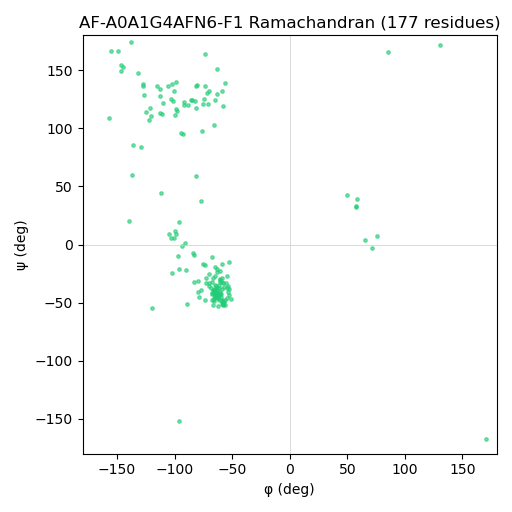17.128 1.00 87.12 92 GLN A N 1
ATOM 746 C CA . GLN A 1 92 ? 14.045 -0.873 -15.732 1.00 87.12 92 GLN A CA 1
ATOM 747 C C . GLN A 1 92 ? 13.621 0.416 -15.010 1.00 87.12 92 GLN A C 1
ATOM 749 O O . GLN A 1 92 ? 12.615 0.431 -14.296 1.00 87.12 92 GLN A O 1
ATOM 754 N N . GLN A 1 93 ? 14.363 1.511 -15.201 1.00 86.88 93 GLN A N 1
ATOM 755 C CA . GLN A 1 93 ? 13.997 2.816 -14.639 1.00 86.88 93 GLN A CA 1
ATOM 756 C C . GLN A 1 93 ? 12.702 3.355 -15.254 1.00 86.88 93 GLN A C 1
ATOM 758 O O . GLN A 1 93 ? 11.874 3.931 -14.545 1.00 86.88 93 GLN A O 1
ATOM 763 N N . GLY A 1 94 ? 12.519 3.163 -16.561 1.00 88.31 94 GLY A N 1
ATOM 764 C CA . GLY A 1 94 ? 11.308 3.527 -17.281 1.00 88.31 94 GLY A CA 1
ATOM 765 C C . GLY A 1 94 ? 10.083 2.767 -16.775 1.00 88.31 94 GLY A C 1
ATOM 766 O O . GLY A 1 94 ? 9.033 3.377 -16.581 1.00 88.31 94 GLY A O 1
ATOM 767 N N . LEU A 1 95 ? 10.206 1.461 -16.532 1.00 90.00 95 LEU A N 1
ATOM 768 C CA . LEU A 1 95 ? 9.135 0.634 -15.974 1.00 90.00 95 LEU A CA 1
ATOM 769 C C . LEU A 1 95 ? 8.794 1.059 -14.5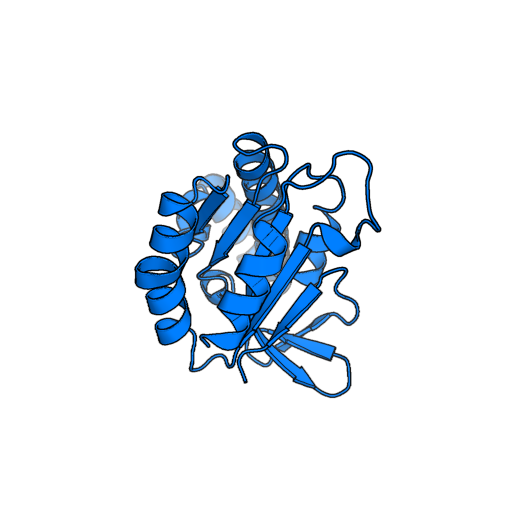41 1.00 90.00 95 LEU A C 1
ATOM 771 O O . LEU A 1 95 ? 7.623 1.260 -14.230 1.00 90.00 95 LEU A O 1
ATOM 775 N N . SER A 1 96 ? 9.808 1.256 -13.693 1.00 91.44 96 SER A N 1
ATOM 776 C CA . SER A 1 96 ? 9.637 1.713 -12.306 1.00 91.44 96 SER A CA 1
ATOM 777 C C . SER A 1 96 ? 8.873 3.041 -12.234 1.00 91.44 96 SER A C 1
ATOM 779 O O . SER A 1 96 ? 7.827 3.113 -11.592 1.00 91.44 96 SER A O 1
ATOM 781 N N . LYS A 1 97 ? 9.304 4.063 -12.989 1.00 89.81 97 LYS A N 1
ATOM 782 C CA . LYS A 1 97 ? 8.628 5.373 -13.025 1.00 89.81 97 LYS A CA 1
ATOM 783 C C . LYS A 1 97 ? 7.181 5.282 -13.507 1.00 89.81 97 LYS A C 1
ATOM 785 O O . LYS A 1 97 ? 6.314 5.961 -12.963 1.00 89.81 97 LYS A O 1
ATOM 790 N N . ARG A 1 98 ? 6.914 4.466 -14.532 1.00 90.62 98 ARG A N 1
ATOM 791 C CA . ARG A 1 98 ? 5.556 4.271 -15.063 1.00 90.62 98 ARG A CA 1
ATOM 792 C C . ARG A 1 98 ? 4.665 3.547 -14.051 1.00 90.62 98 ARG A C 1
ATOM 794 O O . ARG A 1 98 ? 3.533 3.971 -13.853 1.00 90.62 98 ARG A O 1
ATOM 801 N N . ALA A 1 99 ? 5.181 2.522 -13.371 1.00 93.12 99 ALA A N 1
ATOM 802 C CA . ALA A 1 99 ? 4.453 1.815 -12.318 1.00 93.12 99 ALA A CA 1
ATOM 803 C C . ALA A 1 99 ? 4.137 2.730 -11.121 1.00 93.12 99 ALA A C 1
ATOM 805 O O . ALA A 1 99 ? 3.009 2.723 -10.631 1.00 93.12 99 ALA A O 1
ATOM 806 N N . GLU A 1 100 ? 5.093 3.557 -10.685 1.00 93.12 100 GLU A N 1
ATOM 807 C CA . GLU A 1 100 ? 4.883 4.548 -9.620 1.00 93.12 100 GLU A CA 1
ATOM 808 C C . GLU A 1 100 ? 3.827 5.593 -10.008 1.00 93.12 100 GLU A C 1
ATOM 810 O O . GLU A 1 100 ? 2.925 5.873 -9.217 1.00 93.12 100 GLU A O 1
ATOM 815 N N . ALA A 1 101 ? 3.900 6.133 -11.229 1.00 91.19 101 ALA A N 1
ATOM 816 C CA . ALA A 1 101 ? 2.932 7.107 -11.734 1.00 91.19 101 ALA A CA 1
ATOM 817 C C . ALA A 1 101 ? 1.521 6.514 -11.873 1.00 91.19 101 ALA A C 1
ATOM 819 O O . ALA A 1 101 ? 0.549 7.145 -11.458 1.00 91.19 101 ALA A O 1
ATOM 820 N N . ALA A 1 102 ? 1.404 5.292 -12.403 1.00 93.38 102 ALA A N 1
ATOM 821 C CA . ALA A 1 102 ? 0.128 4.590 -12.493 1.00 93.38 102 ALA A CA 1
ATOM 822 C C . ALA A 1 102 ? -0.464 4.339 -11.09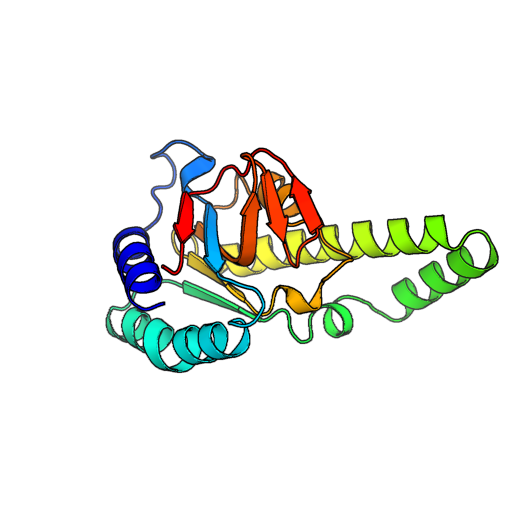8 1.00 93.38 102 ALA A C 1
ATOM 824 O O . ALA A 1 102 ? -1.650 4.575 -10.874 1.00 93.38 102 ALA A O 1
ATOM 825 N N . LEU A 1 103 ? 0.360 3.909 -10.132 1.00 95.25 103 LEU A N 1
ATOM 826 C CA . LEU A 1 103 ? -0.109 3.638 -8.772 1.00 95.25 103 LEU A CA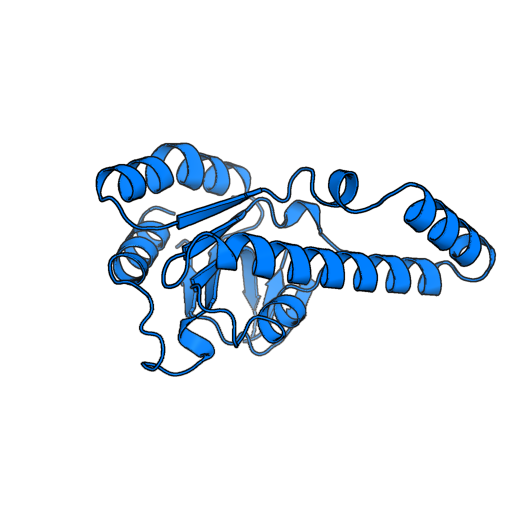 1
ATOM 827 C C . LEU A 1 103 ? -0.582 4.918 -8.085 1.00 95.25 103 LEU A C 1
ATOM 829 O O . LEU A 1 103 ? -1.613 4.914 -7.413 1.00 95.25 103 LEU A O 1
ATOM 833 N N . HIS A 1 104 ? 0.153 6.014 -8.271 1.00 93.12 104 HIS A N 1
ATOM 834 C CA . HIS A 1 104 ? -0.228 7.329 -7.768 1.00 93.12 104 HIS A CA 1
ATOM 835 C C . HIS A 1 104 ? -1.585 7.773 -8.336 1.00 93.12 104 HIS A C 1
ATOM 837 O O . HIS A 1 104 ? -2.502 8.037 -7.557 1.00 93.12 104 HIS A O 1
ATOM 843 N N . ALA A 1 105 ? -1.765 7.726 -9.660 1.00 93.50 105 ALA A N 1
ATOM 844 C CA . ALA A 1 105 ? -3.027 8.079 -10.314 1.00 93.50 105 ALA A CA 1
ATOM 845 C C . ALA A 1 105 ? -4.200 7.196 -9.852 1.00 93.50 105 ALA A C 1
ATOM 847 O O . ALA A 1 105 ? -5.292 7.699 -9.564 1.00 93.50 105 ALA A O 1
ATOM 848 N N . ARG A 1 106 ? -3.973 5.882 -9.720 1.00 95.44 106 ARG A N 1
ATOM 849 C CA . ARG A 1 106 ? -4.996 4.943 -9.250 1.00 95.44 106 ARG A CA 1
ATOM 850 C C . ARG A 1 106 ? -5.399 5.214 -7.802 1.00 95.44 106 ARG A C 1
ATOM 852 O O . ARG A 1 106 ? -6.581 5.153 -7.473 1.00 95.44 106 ARG A O 1
ATOM 859 N N . LEU A 1 107 ? -4.443 5.542 -6.934 1.00 94.56 107 LEU A N 1
ATOM 860 C CA . LEU A 1 107 ? -4.724 5.904 -5.543 1.00 94.56 107 LEU A CA 1
ATOM 861 C C . LEU A 1 107 ? -5.536 7.196 -5.439 1.00 94.56 107 LEU A C 1
ATOM 863 O O . LEU A 1 107 ? -6.475 7.249 -4.646 1.00 94.56 107 LEU A O 1
ATOM 867 N N . GLU A 1 108 ? -5.231 8.206 -6.255 1.00 93.75 108 GLU A N 1
ATOM 868 C CA . GLU A 1 108 ? -6.026 9.437 -6.321 1.00 93.75 108 GL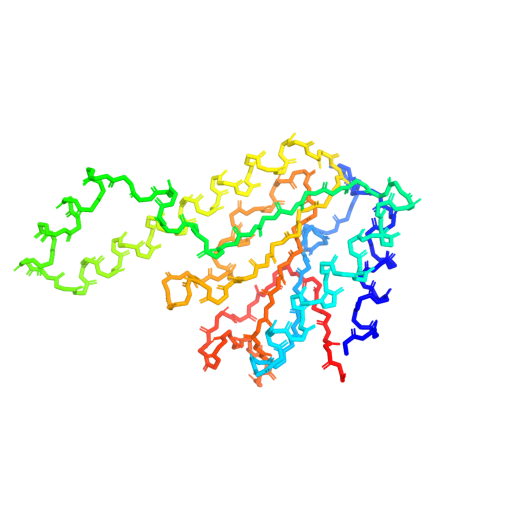U A CA 1
ATOM 869 C C . GLU A 1 108 ? -7.455 9.187 -6.815 1.00 93.75 108 GLU A C 1
ATOM 871 O O . GLU A 1 108 ? -8.404 9.797 -6.319 1.00 93.75 108 GLU A O 1
ATOM 876 N N . GLU A 1 109 ? -7.636 8.305 -7.797 1.00 95.06 109 GLU A N 1
ATOM 877 C CA . GLU A 1 109 ? -8.958 7.904 -8.280 1.00 95.06 109 GLU A CA 1
ATOM 878 C C . GLU A 1 109 ? -9.777 7.217 -7.189 1.00 95.06 109 GLU A C 1
ATOM 880 O O . GLU A 1 109 ? -10.875 7.673 -6.870 1.00 95.06 109 GLU A O 1
ATOM 885 N N . VAL A 1 110 ? -9.215 6.185 -6.560 1.00 95.94 110 VAL A N 1
ATOM 886 C CA . VAL A 1 110 ? -9.899 5.435 -5.501 1.00 95.94 110 VAL A CA 1
ATOM 887 C C . VAL A 1 110 ? -10.196 6.332 -4.296 1.00 95.94 110 VAL A C 1
ATOM 889 O O . VAL A 1 110 ? -11.267 6.237 -3.700 1.00 95.94 110 VAL A O 1
ATOM 892 N N . ALA A 1 111 ? -9.288 7.245 -3.949 1.00 93.44 111 ALA A N 1
ATOM 893 C CA . ALA A 1 111 ? -9.506 8.196 -2.866 1.00 93.44 111 ALA A CA 1
ATOM 894 C C . ALA A 1 111 ? -10.667 9.165 -3.139 1.00 93.44 111 ALA A C 1
ATOM 896 O O . ALA A 1 111 ? -11.418 9.484 -2.216 1.00 93.44 111 ALA A O 1
ATOM 897 N N . ARG A 1 112 ? -10.868 9.590 -4.396 1.00 93.69 112 ARG A N 1
ATOM 898 C CA . ARG A 1 112 ? -12.006 10.443 -4.786 1.00 93.69 112 ARG A CA 1
ATOM 899 C C . ARG A 1 112 ? -13.361 9.762 -4.586 1.00 93.69 112 ARG A C 1
ATOM 901 O O . ARG A 1 112 ? -14.358 10.456 -4.408 1.00 93.69 112 ARG A O 1
ATOM 908 N N . GLU A 1 113 ? -13.415 8.431 -4.576 1.00 95.00 113 GLU A N 1
ATOM 909 C CA . GLU A 1 113 ? -14.642 7.684 -4.271 1.00 95.00 113 GLU A CA 1
ATOM 910 C C . GLU A 1 113 ? -14.996 7.677 -2.778 1.00 95.00 113 GLU A C 1
ATOM 912 O O . GLU A 1 113 ? -16.127 7.345 -2.411 1.00 95.00 113 GLU A O 1
ATOM 917 N N . VAL A 1 114 ? -14.037 8.012 -1.909 1.00 93.19 114 VAL A N 1
ATOM 918 C CA . VAL A 1 114 ? -14.196 7.979 -0.453 1.00 93.19 114 VAL A CA 1
ATOM 919 C C . VAL A 1 114 ? -13.596 9.223 0.234 1.00 93.19 114 VAL A C 1
ATOM 921 O O . VAL A 1 114 ? -12.730 9.090 1.104 1.00 93.19 114 VAL A O 1
ATOM 924 N N . PRO A 1 115 ? -14.066 10.450 -0.086 1.00 88.31 115 PRO A N 1
ATOM 925 C CA . PRO A 1 115 ? -13.556 11.668 0.544 1.00 88.31 115 PRO A CA 1
ATOM 926 C C . PRO A 1 115 ? -13.740 11.642 2.066 1.00 88.31 115 PRO A C 1
ATOM 928 O O . PRO A 1 115 ? -14.806 11.296 2.580 1.00 88.31 115 PRO A O 1
ATOM 931 N N . GLY A 1 116 ? -12.685 11.980 2.802 1.00 87.75 116 GLY A N 1
ATOM 932 C CA . GLY A 1 116 ? -12.610 11.902 4.260 1.00 87.75 116 GLY A CA 1
ATOM 933 C C . GLY A 1 116 ? -12.535 10.477 4.825 1.00 87.75 116 GLY A C 1
ATOM 934 O O . GLY A 1 116 ? -12.433 10.313 6.043 1.00 87.75 116 GLY A O 1
ATOM 935 N N . GLY A 1 117 ? -12.597 9.447 3.977 1.00 92.50 117 GLY A N 1
ATOM 936 C CA . GLY A 1 117 ? -12.535 8.045 4.374 1.00 92.50 117 GLY A CA 1
ATOM 937 C C . GLY A 1 117 ? -11.135 7.453 4.255 1.00 92.50 117 GLY A C 1
ATOM 938 O O . GLY A 1 117 ? -10.127 8.143 4.417 1.00 92.50 117 GLY A O 1
ATOM 939 N N . ASN A 1 118 ? -11.075 6.143 4.016 1.00 95.06 118 ASN A N 1
ATOM 940 C CA . ASN A 1 118 ? -9.836 5.374 4.061 1.00 95.06 118 ASN A CA 1
ATOM 941 C C . ASN A 1 118 ? -9.625 4.565 2.771 1.00 95.06 118 ASN A C 1
ATOM 943 O O . ASN A 1 118 ? -10.540 3.895 2.303 1.00 95.06 118 ASN A O 1
ATOM 947 N N . VAL A 1 119 ? -8.411 4.557 2.231 1.00 96.69 119 VAL A N 1
ATOM 948 C CA . VAL A 1 119 ? -8.005 3.659 1.142 1.00 96.69 119 VAL A CA 1
ATOM 949 C C . VAL A 1 119 ? -7.013 2.658 1.713 1.00 96.69 119 VAL A C 1
ATOM 951 O O . VAL A 1 119 ? -5.918 3.042 2.115 1.00 96.69 119 VAL A O 1
ATOM 954 N N . ILE A 1 120 ? -7.399 1.385 1.783 1.00 97.75 120 ILE A N 1
ATOM 955 C CA . ILE A 1 120 ? -6.543 0.305 2.279 1.00 97.75 120 ILE A CA 1
ATOM 956 C C . ILE A 1 120 ? -5.922 -0.411 1.083 1.00 97.75 120 ILE A C 1
ATOM 958 O O . ILE A 1 120 ? -6.611 -1.047 0.287 1.00 97.75 120 ILE A O 1
ATOM 962 N N . VAL A 1 121 ? -4.605 -0.303 0.979 1.00 97.81 121 VAL A N 1
ATOM 963 C CA . VAL A 1 121 ? -3.782 -0.850 -0.095 1.00 97.81 121 VAL A CA 1
ATOM 964 C C . VAL A 1 121 ? -3.083 -2.101 0.418 1.00 97.81 121 VAL A C 1
ATOM 966 O O . VAL A 1 121 ? -2.387 -2.050 1.437 1.00 97.81 121 VAL A O 1
ATOM 969 N N . TYR A 1 122 ? -3.253 -3.219 -0.280 1.00 98.06 122 TYR A N 1
ATOM 970 C CA . TYR A 1 122 ? -2.682 -4.509 0.109 1.00 98.06 122 TYR A CA 1
ATOM 971 C C . TYR A 1 122 ? -2.109 -5.266 -1.093 1.00 98.06 122 TYR A C 1
ATOM 973 O O . TYR A 1 122 ? -2.208 -4.806 -2.230 1.00 98.06 122 TYR A O 1
ATOM 981 N N . ALA A 1 123 ? -1.461 -6.406 -0.828 1.00 97.00 123 ALA A N 1
ATOM 982 C CA . ALA A 1 123 ? -0.681 -7.150 -1.820 1.00 97.00 123 ALA A CA 1
ATOM 983 C C . ALA A 1 123 ? 0.445 -6.305 -2.448 1.00 97.00 123 ALA A C 1
ATOM 985 O O . ALA A 1 123 ? 0.810 -6.476 -3.609 1.00 97.00 123 ALA A O 1
ATOM 986 N N . THR A 1 124 ? 1.029 -5.396 -1.663 1.00 96.56 124 THR A N 1
ATOM 987 C CA . THR A 1 124 ? 2.087 -4.467 -2.093 1.00 96.56 124 THR A CA 1
ATOM 988 C C . THR A 1 124 ? 3.345 -5.175 -2.588 1.00 96.56 124 THR A C 1
ATOM 990 O O . THR A 1 124 ? 4.080 -4.623 -3.411 1.00 96.56 124 THR A O 1
ATOM 993 N N . VAL A 1 125 ? 3.564 -6.424 -2.164 1.00 94.94 125 VAL A N 1
ATOM 994 C CA . VAL A 1 125 ? 4.614 -7.309 -2.693 1.00 94.94 125 VAL A CA 1
ATOM 995 C C . VAL A 1 125 ? 4.551 -7.488 -4.211 1.00 94.94 125 VAL A C 1
ATOM 997 O O . VAL A 1 125 ? 5.590 -7.713 -4.824 1.00 94.94 125 VAL A O 1
ATOM 1000 N N . ALA A 1 126 ? 3.373 -7.352 -4.833 1.00 95.00 126 ALA A N 1
ATOM 1001 C CA . ALA A 1 126 ? 3.188 -7.530 -6.274 1.00 95.00 126 ALA A CA 1
ATOM 1002 C C . ALA A 1 126 ? 3.962 -6.504 -7.117 1.00 95.00 126 ALA A C 1
ATOM 1004 O O . ALA A 1 126 ? 4.243 -6.752 -8.287 1.00 95.00 126 ALA A O 1
ATOM 1005 N N . LEU A 1 127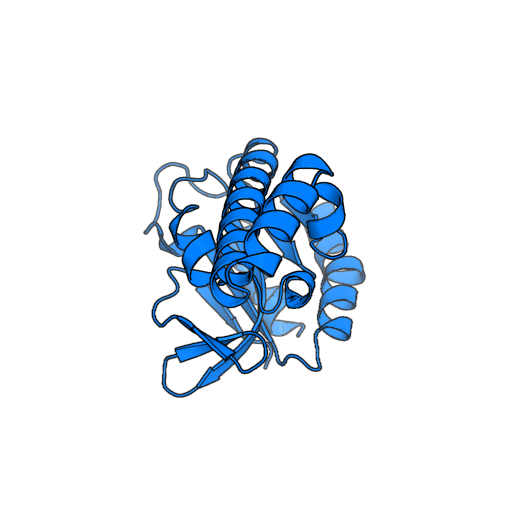 ? 4.328 -5.363 -6.524 1.00 94.44 127 LEU A N 1
ATOM 1006 C CA . LEU A 1 127 ? 5.092 -4.307 -7.190 1.00 94.44 127 LEU A CA 1
ATOM 1007 C C . LEU A 1 127 ? 6.568 -4.295 -6.787 1.00 94.44 127 LEU A C 1
ATOM 1009 O O . LEU A 1 127 ? 7.308 -3.400 -7.189 1.00 94.44 127 LEU A O 1
ATOM 1013 N N . PHE A 1 128 ? 7.024 -5.275 -6.007 1.00 91.94 128 PHE A N 1
ATOM 1014 C CA . PHE A 1 128 ? 8.440 -5.431 -5.701 1.00 91.94 128 PHE A CA 1
ATOM 1015 C C . PHE A 1 128 ? 9.211 -5.970 -6.923 1.00 91.94 128 PHE A C 1
ATOM 1017 O O . PHE A 1 128 ? 8.751 -6.933 -7.536 1.00 91.94 128 PHE A O 1
ATOM 1024 N N . PRO A 1 129 ? 10.406 -5.446 -7.265 1.00 90.44 129 PRO A N 1
ATOM 1025 C CA . PRO A 1 129 ? 11.122 -4.305 -6.676 1.00 90.44 129 PRO A CA 1
ATOM 1026 C C . PRO A 1 129 ? 10.895 -2.980 -7.435 1.00 90.44 129 PRO A C 1
ATOM 1028 O O . PRO A 1 129 ? 11.715 -2.069 -7.348 1.00 90.44 129 PRO A O 1
ATOM 1031 N N . LEU A 1 130 ? 9.834 -2.887 -8.240 1.00 90.00 130 LEU A N 1
ATOM 1032 C CA . LEU A 1 130 ? 9.598 -1.789 -9.181 1.00 90.00 130 LEU A CA 1
ATOM 1033 C C . LEU A 1 130 ? 9.197 -0.474 -8.506 1.00 90.00 130 LEU A C 1
ATOM 1035 O O . LEU A 1 130 ? 9.533 0.587 -9.026 1.00 90.00 130 LEU A O 1
ATOM 1039 N N . VAL A 1 131 ? 8.476 -0.538 -7.388 1.00 91.31 131 VAL A N 1
ATOM 1040 C CA . VAL A 1 131 ? 7.900 0.640 -6.724 1.00 91.31 131 VAL A CA 1
ATOM 1041 C C . VAL A 1 131 ? 8.564 0.895 -5.380 1.00 91.31 131 VAL A C 1
ATOM 1043 O O . VAL A 1 131 ? 8.693 -0.018 -4.561 1.00 91.31 131 VAL A O 1
ATOM 1046 N N . ARG A 1 132 ? 8.917 2.161 -5.132 1.00 88.88 132 ARG A N 1
ATOM 1047 C CA . ARG A 1 132 ? 9.294 2.652 -3.802 1.00 88.88 132 ARG A CA 1
ATOM 1048 C C . ARG A 1 132 ? 8.128 3.374 -3.150 1.00 88.88 132 ARG A C 1
ATOM 1050 O O . ARG A 1 132 ? 7.745 4.473 -3.561 1.00 88.88 132 ARG A O 1
ATOM 1057 N N . TYR A 1 133 ? 7.568 2.802 -2.092 1.00 89.69 133 TYR A N 1
ATOM 1058 C CA . TYR A 1 133 ? 6.341 3.340 -1.502 1.00 89.69 133 TYR A CA 1
ATOM 1059 C C . TYR A 1 133 ? 6.556 4.678 -0.794 1.00 89.69 133 TYR A C 1
ATOM 1061 O O . TYR A 1 133 ? 5.641 5.501 -0.732 1.00 89.69 133 TYR A O 1
ATOM 1069 N N . GLY A 1 134 ? 7.777 4.950 -0.328 1.00 83.12 134 GLY A N 1
ATOM 1070 C CA . GLY A 1 134 ? 8.141 6.267 0.197 1.00 83.12 134 GLY A CA 1
ATOM 1071 C C . GLY A 1 134 ? 8.005 7.403 -0.830 1.00 83.12 134 GLY A C 1
ATOM 1072 O O . GLY A 1 134 ? 7.702 8.536 -0.444 1.00 83.12 134 GLY A O 1
ATOM 1073 N N . GLU A 1 135 ? 8.202 7.121 -2.122 1.00 83.06 135 GLU A N 1
ATOM 1074 C CA . GLU A 1 135 ? 8.027 8.095 -3.209 1.00 83.06 135 GLU A CA 1
ATOM 1075 C C . GLU A 1 135 ? 6.545 8.275 -3.550 1.00 83.06 135 GLU A C 1
ATOM 1077 O O . GLU A 1 135 ? 6.058 9.406 -3.595 1.00 83.06 135 GLU A O 1
ATOM 1082 N N . VAL A 1 136 ? 5.803 7.171 -3.658 1.00 88.69 136 VAL A N 1
ATOM 1083 C CA . VAL A 1 136 ? 4.354 7.180 -3.926 1.00 88.69 136 VAL A CA 1
ATOM 1084 C C . VAL A 1 136 ? 3.602 7.981 -2.860 1.00 88.69 136 VAL A C 1
ATOM 1086 O O . VAL A 1 136 ? 2.855 8.904 -3.180 1.00 88.69 136 VAL A O 1
ATOM 1089 N N . LEU A 1 137 ? 3.856 7.710 -1.576 1.00 85.62 137 LEU A N 1
ATOM 1090 C CA . LEU A 1 137 ? 3.196 8.416 -0.471 1.00 85.62 137 LEU A CA 1
ATOM 1091 C C . LEU A 1 137 ? 3.557 9.904 -0.412 1.00 85.62 137 LEU A C 1
ATOM 1093 O O . LEU A 1 137 ? 2.762 10.719 0.056 1.00 85.62 137 LEU A O 1
ATOM 1097 N N . ARG A 1 138 ? 4.738 10.297 -0.909 1.00 83.38 138 ARG A N 1
ATOM 1098 C CA . ARG A 1 138 ? 5.107 11.715 -0.997 1.00 83.38 138 ARG A CA 1
ATOM 1099 C C . ARG A 1 138 ? 4.200 12.470 -1.967 1.00 83.38 138 ARG A C 1
ATOM 1101 O O . ARG A 1 138 ? 3.904 13.631 -1.690 1.00 83.38 138 ARG A O 1
ATOM 1108 N N . GLY A 1 139 ? 3.770 11.820 -3.047 1.00 83.44 139 GLY A N 1
ATOM 1109 C CA . GLY A 1 139 ? 2.843 12.381 -4.030 1.00 83.44 139 GLY A CA 1
ATOM 1110 C C . GLY A 1 139 ? 1.393 12.472 -3.546 1.00 83.44 139 GLY A C 1
ATOM 1111 O O . GLY A 1 139 ? 0.623 13.234 -4.113 1.00 83.44 139 GLY A O 1
ATOM 1112 N N . LEU A 1 140 ? 1.007 11.748 -2.491 1.00 85.12 140 LEU A N 1
ATOM 1113 C CA . LEU A 1 140 ? -0.391 11.641 -2.036 1.00 85.12 140 LEU A CA 1
ATOM 1114 C C . LEU A 1 140 ? -0.734 12.557 -0.849 1.00 85.12 140 LEU A C 1
ATOM 1116 O O . LEU A 1 140 ? -1.782 12.409 -0.228 1.00 85.12 140 LEU A O 1
ATOM 1120 N N . ARG A 1 141 ? 0.140 13.512 -0.505 1.00 79.94 141 ARG A N 1
ATOM 1121 C CA . ARG A 1 141 ? -0.014 14.367 0.692 1.00 79.94 141 ARG A CA 1
ATOM 1122 C C . ARG A 1 141 ? -1.306 15.178 0.729 1.00 79.94 141 ARG A C 1
ATOM 1124 O O . ARG A 1 141 ? -1.792 15.474 1.817 1.00 79.94 141 ARG A O 1
ATOM 1131 N N . ASP A 1 142 ? -1.796 15.576 -0.437 1.00 81.44 142 ASP A N 1
ATOM 1132 C CA . ASP A 1 142 ? -2.947 16.470 -0.576 1.00 81.44 142 ASP A CA 1
ATOM 1133 C C . ASP A 1 142 ? -4.239 15.710 -0.917 1.00 81.44 142 ASP A C 1
ATOM 1135 O O . ASP A 1 142 ? -5.279 16.321 -1.144 1.00 81.44 142 ASP A O 1
ATOM 1139 N N . VAL A 1 143 ? -4.189 14.375 -0.922 1.00 86.19 143 VAL A N 1
ATOM 1140 C CA . VAL A 1 143 ? -5.363 13.534 -1.149 1.00 86.19 143 VAL A CA 1
ATOM 1141 C C . VAL A 1 143 ? -6.277 13.586 0.074 1.00 86.19 143 VAL A C 1
ATOM 1143 O O . VAL A 1 143 ? -5.845 13.363 1.206 1.00 86.19 143 VAL A O 1
ATOM 1146 N N . GLU A 1 144 ? -7.566 13.841 -0.154 1.00 87.88 144 GLU A N 1
ATOM 1147 C CA . GLU A 1 144 ? -8.600 13.928 0.887 1.00 87.88 144 GLU A CA 1
ATOM 1148 C C . GLU A 1 144 ? -9.054 12.549 1.394 1.00 87.88 144 GLU A C 1
ATOM 1150 O O . GLU A 1 144 ? -10.229 12.329 1.668 1.00 87.88 144 GLU A O 1
ATOM 1155 N N . ALA A 1 145 ? -8.143 11.591 1.523 1.00 90.06 145 ALA A N 1
ATOM 1156 C CA . ALA A 1 145 ? -8.418 10.282 2.095 1.00 90.06 145 ALA A CA 1
ATOM 1157 C C . ALA A 1 145 ? -7.201 9.799 2.876 1.00 90.06 145 ALA A C 1
ATOM 1159 O O . ALA A 1 145 ? -6.057 10.146 2.574 1.00 90.06 145 ALA A O 1
ATOM 1160 N N . ARG A 1 146 ? -7.446 8.964 3.883 1.00 91.81 146 ARG A N 1
ATOM 1161 C CA . ARG A 1 146 ? -6.372 8.319 4.626 1.00 91.81 146 ARG A CA 1
ATOM 1162 C C . ARG A 1 146 ? -5.867 7.106 3.854 1.00 91.81 146 ARG A C 1
ATOM 1164 O O . ARG A 1 146 ? -6.609 6.144 3.673 1.00 91.81 146 ARG A O 1
ATOM 1171 N N . ILE A 1 147 ? -4.606 7.123 3.443 1.00 93.44 147 ILE A N 1
ATOM 1172 C CA . ILE A 1 147 ? -3.968 6.004 2.747 1.00 93.44 147 ILE A CA 1
ATOM 1173 C C . ILE A 1 147 ? -3.370 5.049 3.779 1.00 93.44 147 ILE A C 1
ATOM 1175 O O . ILE A 1 147 ? -2.510 5.426 4.570 1.00 93.44 147 ILE A O 1
ATOM 1179 N N . ILE A 1 148 ? -3.825 3.804 3.787 1.00 94.88 148 ILE A N 1
ATOM 1180 C CA . ILE A 1 148 ? -3.358 2.749 4.686 1.00 94.88 148 ILE A CA 1
ATOM 1181 C C . ILE A 1 148 ? -2.638 1.723 3.824 1.00 94.88 148 ILE A C 1
ATOM 1183 O O . ILE A 1 148 ? -3.260 1.059 3.003 1.00 94.88 148 ILE A O 1
ATOM 1187 N N . LEU A 1 149 ? -1.330 1.598 4.001 1.00 95.19 149 LEU A N 1
ATOM 1188 C CA . LEU A 1 149 ? -0.471 0.782 3.157 1.00 95.19 149 LEU A CA 1
ATOM 1189 C C . LEU A 1 149 ? 0.030 -0.444 3.922 1.00 95.19 149 LEU A C 1
ATOM 1191 O O . LEU A 1 149 ? 0.699 -0.311 4.951 1.00 95.19 149 LEU A O 1
ATOM 1195 N N . ALA A 1 150 ? -0.256 -1.634 3.398 1.00 96.62 150 ALA A N 1
ATOM 1196 C CA . ALA A 1 150 ? 0.377 -2.870 3.838 1.00 96.62 150 ALA A CA 1
ATOM 1197 C C . ALA A 1 150 ? 1.880 -2.841 3.507 1.00 96.62 150 ALA A C 1
ATOM 1199 O O . ALA A 1 150 ? 2.264 -2.631 2.357 1.00 96.62 150 ALA A O 1
ATOM 1200 N N . PHE A 1 151 ? 2.739 -3.025 4.506 1.00 95.25 151 PHE A N 1
ATOM 1201 C CA . PHE A 1 151 ? 4.187 -2.881 4.378 1.00 95.25 151 PHE A CA 1
ATOM 1202 C C . PHE A 1 151 ? 4.914 -4.124 4.936 1.00 95.25 151 PHE A C 1
ATOM 1204 O O . PHE A 1 151 ? 5.345 -4.127 6.092 1.00 95.25 151 PHE A O 1
ATOM 1211 N N . PRO A 1 152 ? 5.064 -5.192 4.132 1.00 95.50 152 PRO A N 1
ATOM 1212 C CA . PRO A 1 152 ? 5.865 -6.365 4.461 1.00 95.50 152 PRO A CA 1
ATOM 1213 C C . PRO A 1 152 ? 7.342 -5.976 4.552 1.00 95.50 152 PRO A C 1
ATOM 1215 O O . PRO A 1 152 ? 8.034 -5.757 3.554 1.00 95.50 152 PRO A O 1
ATOM 1218 N N . GLY A 1 153 ? 7.838 -5.853 5.773 1.00 93.56 153 GLY A N 1
ATOM 1219 C CA . GLY A 1 153 ? 9.126 -5.259 6.047 1.00 93.56 153 GLY A CA 1
ATOM 1220 C C . GLY A 1 153 ? 9.384 -5.021 7.525 1.00 93.56 153 GLY A C 1
ATOM 1221 O O . GLY A 1 153 ? 8.682 -5.507 8.409 1.00 93.56 153 GLY A O 1
ATOM 1222 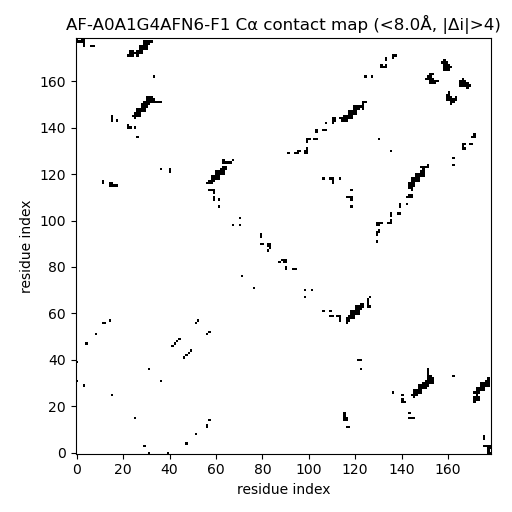N N . GLU A 1 154 ? 10.424 -4.243 7.791 1.00 91.31 154 GLU A N 1
ATOM 1223 C CA . GLU A 1 154 ? 10.837 -3.911 9.150 1.00 91.31 154 GLU A CA 1
ATOM 1224 C C . GLU A 1 154 ? 11.617 -2.596 9.213 1.00 91.31 154 GLU A C 1
ATOM 1226 O O . GLU A 1 154 ? 12.075 -2.050 8.205 1.00 91.31 154 GLU A O 1
ATOM 1231 N N . GLU A 1 155 ? 11.787 -2.086 10.429 1.00 87.88 155 GLU A N 1
ATOM 1232 C CA . GLU A 1 155 ? 12.640 -0.939 10.704 1.00 87.88 155 GLU A CA 1
ATOM 1233 C C . GLU A 1 155 ? 13.995 -1.410 11.238 1.00 87.88 155 GLU A C 1
ATOM 1235 O O . GLU A 1 155 ? 14.082 -1.979 12.324 1.00 87.88 155 GLU A O 1
ATOM 1240 N N . ARG A 1 156 ? 15.070 -1.138 10.488 1.00 86.75 156 ARG A N 1
ATOM 1241 C CA . ARG A 1 156 ? 16.453 -1.443 10.884 1.00 86.75 156 ARG A CA 1
ATOM 1242 C C . ARG A 1 156 ? 17.260 -0.152 10.914 1.00 86.75 156 ARG A C 1
ATOM 1244 O O . ARG A 1 156 ? 17.414 0.515 9.892 1.00 86.75 156 ARG A O 1
ATOM 1251 N N . GLY A 1 157 ? 17.770 0.217 12.091 1.00 80.44 157 GLY A N 1
ATOM 1252 C CA . GLY A 1 157 ? 18.621 1.403 12.257 1.00 80.44 157 GLY A CA 1
ATOM 1253 C C . GLY A 1 157 ? 17.955 2.717 11.825 1.00 80.44 157 GLY A C 1
ATOM 1254 O O . GLY A 1 157 ? 18.604 3.546 11.191 1.00 80.44 157 GLY A O 1
ATOM 1255 N N . GLY A 1 158 ? 16.656 2.883 12.105 1.00 80.06 158 GLY A N 1
ATOM 1256 C CA . GLY A 1 158 ? 15.880 4.076 11.737 1.00 80.06 158 GLY A CA 1
ATOM 1257 C C . GLY A 1 158 ? 15.495 4.165 10.256 1.00 80.06 158 GLY A C 1
ATOM 1258 O O . GLY A 1 158 ? 14.979 5.190 9.819 1.00 80.06 158 GLY A O 1
ATOM 1259 N N . LYS A 1 159 ? 15.750 3.114 9.466 1.00 85.06 159 LYS A N 1
ATOM 1260 C CA . LYS A 1 159 ? 15.354 3.025 8.056 1.00 85.06 159 LYS A CA 1
ATOM 1261 C C . LYS A 1 159 ? 14.338 1.912 7.866 1.00 85.06 159 LYS A C 1
ATOM 1263 O O . LYS A 1 159 ? 14.517 0.805 8.382 1.00 85.06 159 LYS A O 1
ATOM 1268 N N . LEU A 1 160 ? 13.301 2.196 7.088 1.00 88.06 160 LEU A N 1
ATOM 1269 C CA . LEU A 1 160 ? 12.328 1.184 6.708 1.00 88.06 160 LEU A CA 1
ATOM 1270 C C . LEU A 1 160 ? 12.855 0.361 5.541 1.00 88.06 160 LEU A C 1
ATOM 1272 O O . LEU A 1 160 ? 13.446 0.888 4.596 1.00 88.06 160 LEU A O 1
ATOM 1276 N N . HIS A 1 161 ? 12.659 -0.945 5.652 1.00 91.38 161 HIS A N 1
ATOM 1277 C CA . HIS A 1 161 ? 13.048 -1.911 4.646 1.00 91.38 161 HIS A CA 1
ATOM 1278 C C . HIS A 1 161 ? 11.805 -2.658 4.191 1.00 91.38 161 HIS A C 1
ATOM 1280 O O . HIS A 1 161 ? 11.251 -3.436 4.963 1.00 91.38 161 HIS A O 1
ATOM 1286 N N . PHE A 1 162 ? 11.383 -2.424 2.955 1.00 93.06 162 PHE A N 1
ATOM 1287 C CA . PHE A 1 162 ? 10.320 -3.172 2.299 1.00 93.06 162 PHE A CA 1
ATOM 1288 C C . PHE A 1 162 ? 10.930 -4.417 1.658 1.00 93.06 162 PHE A C 1
ATOM 1290 O O . PHE A 1 162 ? 11.885 -4.300 0.888 1.00 93.06 162 PHE A O 1
ATOM 1297 N N . MET A 1 163 ? 10.438 -5.614 1.986 1.00 92.81 163 MET A N 1
ATOM 1298 C CA . MET A 1 163 ? 10.964 -6.873 1.434 1.00 92.81 163 MET A CA 1
ATOM 1299 C C . MET A 1 163 ? 12.502 -6.986 1.540 1.00 92.81 163 MET A C 1
ATOM 1301 O O . MET A 1 163 ? 13.184 -7.401 0.605 1.00 92.81 163 MET A O 1
ATOM 1305 N N . ASN A 1 164 ? 13.066 -6.590 2.690 1.00 87.00 164 ASN A N 1
ATOM 1306 C CA . ASN A 1 164 ? 14.512 -6.504 2.968 1.00 87.00 164 ASN A CA 1
ATOM 1307 C C . ASN A 1 164 ? 15.310 -5.461 2.157 1.00 87.00 164 ASN A C 1
ATOM 1309 O O . ASN A 1 164 ? 16.525 -5.367 2.343 1.00 87.00 164 ASN A O 1
ATOM 1313 N N . GLN A 1 165 ? 14.675 -4.644 1.314 1.00 87.56 165 GLN A N 1
ATOM 1314 C CA . GLN A 1 165 ? 15.331 -3.548 0.603 1.00 87.56 165 GLN A CA 1
ATOM 1315 C C . GLN A 1 165 ? 15.027 -2.198 1.258 1.00 87.56 165 GLN A C 1
ATOM 1317 O O . GLN A 1 165 ? 13.883 -1.959 1.638 1.00 87.56 165 GLN A O 1
ATOM 1322 N N . PRO A 1 166 ? 16.014 -1.292 1.396 1.00 87.06 166 PRO A N 1
ATOM 1323 C CA . PRO A 1 166 ? 15.765 0.042 1.926 1.00 87.06 166 PRO A CA 1
ATOM 1324 C C . PRO A 1 166 ? 14.728 0.779 1.077 1.00 87.06 166 PRO A C 1
ATOM 1326 O O . PRO A 1 166 ? 14.977 1.060 -0.095 1.00 87.06 166 PRO A O 1
ATOM 1329 N N . ASP A 1 167 ? 13.609 1.152 1.689 1.00 82.56 167 ASP A N 1
ATOM 1330 C CA . ASP A 1 167 ? 12.515 1.861 1.022 1.00 82.56 167 ASP A CA 1
ATOM 1331 C C . ASP A 1 167 ? 12.403 3.297 1.558 1.00 82.56 167 ASP A C 1
ATOM 1333 O O . ASP A 1 167 ? 11.336 3.791 1.892 1.00 82.56 167 ASP A O 1
ATOM 1337 N N . GLY A 1 168 ? 13.545 3.979 1.701 1.00 67.19 168 GLY A N 1
ATOM 1338 C CA . GLY A 1 168 ? 13.621 5.372 2.162 1.00 67.19 168 GLY A CA 1
ATOM 1339 C C . GLY A 1 168 ? 13.649 5.572 3.688 1.00 67.19 168 GLY A C 1
ATOM 1340 O O . GLY A 1 168 ? 13.427 4.660 4.483 1.00 67.19 168 GLY A O 1
ATOM 1341 N N . GLY A 1 169 ? 14.012 6.793 4.107 1.00 55.28 169 GLY A N 1
ATOM 1342 C CA . GLY A 1 169 ? 14.332 7.118 5.508 1.00 55.28 169 GLY A CA 1
ATOM 1343 C C . GLY A 1 169 ? 13.247 7.850 6.303 1.00 55.28 169 GLY A C 1
ATOM 1344 O O . GLY A 1 169 ? 13.227 7.729 7.518 1.00 55.28 169 GLY A O 1
ATOM 1345 N N . ASN A 1 170 ? 12.330 8.574 5.652 1.00 58.75 170 ASN A N 1
ATOM 1346 C CA . ASN A 1 170 ? 11.355 9.434 6.337 1.00 58.75 170 ASN A CA 1
ATOM 1347 C C . ASN A 1 170 ? 9.960 9.263 5.733 1.00 58.75 170 ASN A C 1
ATOM 1349 O O . ASN A 1 170 ? 9.554 10.017 4.848 1.00 58.75 170 ASN A O 1
ATOM 1353 N N . TYR A 1 171 ? 9.228 8.266 6.221 1.00 67.69 171 TYR A N 1
ATOM 1354 C CA . TYR A 1 171 ? 7.810 8.135 5.914 1.00 67.69 171 TYR A CA 1
ATOM 1355 C C . TYR A 1 171 ? 7.032 9.180 6.695 1.00 67.69 171 TYR A C 1
ATOM 1357 O O . TYR A 1 171 ? 7.124 9.243 7.920 1.00 67.69 171 TYR A O 1
ATOM 1365 N N . LEU A 1 172 ? 6.242 9.982 5.987 1.00 70.00 172 LEU A N 1
ATOM 1366 C CA . LEU A 1 172 ? 5.251 10.861 6.599 1.00 70.00 172 LEU A CA 1
ATOM 1367 C C . LEU A 1 172 ? 3.991 10.058 6.924 1.00 70.00 172 LEU A C 1
ATOM 1369 O O . LEU A 1 172 ? 2.930 10.329 6.376 1.00 70.00 172 LEU A O 1
ATOM 1373 N N . ALA A 1 173 ? 4.141 9.020 7.740 1.00 77.75 173 ALA A N 1
ATOM 1374 C CA . ALA A 1 173 ? 3.066 8.095 8.038 1.00 77.75 173 ALA A CA 1
ATOM 1375 C C . ALA A 1 173 ? 3.153 7.573 9.467 1.00 77.75 173 ALA A C 1
ATOM 1377 O O . ALA A 1 173 ? 4.242 7.374 10.017 1.00 77.75 173 ALA A O 1
ATOM 1378 N N . VAL A 1 174 ? 1.989 7.274 10.032 1.00 85.31 174 VAL A N 1
ATOM 1379 C CA . VAL A 1 174 ? 1.886 6.550 11.297 1.00 85.31 174 VAL A CA 1
ATOM 1380 C C . VAL A 1 174 ? 2.289 5.096 11.060 1.00 85.31 174 VAL A C 1
ATOM 1382 O O . VAL A 1 174 ? 1.679 4.401 10.253 1.00 85.31 174 VAL A O 1
ATOM 1385 N N . LYS A 1 175 ? 3.319 4.628 11.764 1.00 89.00 175 LYS A N 1
ATOM 1386 C CA . LYS A 1 175 ? 3.818 3.251 11.671 1.00 89.00 175 LYS A CA 1
ATOM 1387 C C . LYS A 1 175 ? 3.136 2.372 12.718 1.00 89.00 175 LYS A C 1
ATOM 1389 O O . LYS A 1 175 ? 3.276 2.627 13.916 1.00 89.00 175 LYS A O 1
ATOM 1394 N N . LEU A 1 176 ? 2.436 1.328 12.289 1.00 88.38 176 LEU A N 1
ATOM 1395 C CA . LEU A 1 176 ? 1.847 0.320 13.171 1.00 88.38 176 LEU A CA 1
ATOM 1396 C C . LEU A 1 176 ? 2.558 -1.013 12.959 1.00 88.38 176 LEU A C 1
ATOM 1398 O O . LEU A 1 176 ? 2.660 -1.474 11.831 1.00 88.38 176 LEU A O 1
ATOM 1402 N N . PHE A 1 177 ? 3.034 -1.631 14.037 1.00 88.94 177 PHE A N 1
ATOM 1403 C CA . PHE A 1 177 ? 3.826 -2.858 13.963 1.00 88.94 177 PHE A CA 1
ATOM 1404 C C . PHE A 1 177 ? 3.016 -4.076 14.402 1.00 88.94 177 PHE A C 1
ATOM 1406 O O . PHE A 1 177 ? 2.359 -4.052 15.451 1.00 88.94 177 PHE A O 1
ATOM 1413 N N . SER A 1 178 ? 3.133 -5.174 13.659 1.00 79.50 178 SER A N 1
ATOM 1414 C CA . SER A 1 178 ? 2.753 -6.490 14.167 1.00 79.50 178 SER A CA 1
ATOM 1415 C C . SER A 1 178 ? 3.837 -6.992 15.125 1.00 79.50 178 SER A C 1
ATOM 1417 O O . SER A 1 178 ? 4.854 -7.515 14.682 1.00 79.50 178 SER A O 1
ATOM 1419 N N . ARG A 1 179 ? 3.620 -6.811 16.434 1.00 63.75 179 ARG A N 1
ATOM 1420 C CA . ARG A 1 179 ? 4.362 -7.546 17.473 1.00 63.75 179 ARG A CA 1
ATOM 1421 C C . ARG A 1 179 ? 4.061 -9.039 17.412 1.00 63.75 179 ARG A C 1
ATOM 1423 O O . ARG A 1 179 ? 2.913 -9.379 17.020 1.00 63.75 179 ARG A O 1
#